Protein 4Z7A (pdb70)

Radius of gyration: 29.5 Å; Cα contacts (8 Å, |Δi|>4): 898; chains: 1; bounding box: 93×60×69 Å

Structure (mmCIF, N/CA/C/O backbone):
data_4Z7A
#
_entry.id   4Z7A
#
_cell.length_a   101.026
_cell.length_b   101.026
_cell.length_c   192.748
_cell.angle_alpha   90.00
_cell.angle_beta   90.00
_cell.angle_gamma   120.00
#
_symmetry.space_group_name_H-M   'P 62 2 2'
#
loop_
_entity.id
_entity.type
_entity.pdbx_description
1 polymer 'Mycobacterium tuberculosis (3,3)L,D-Transpeptidase type 5'
2 non-polymer 'PHOSPHATE ION'
3 non-polymer DI(HYDROXYETHYL)ETHER
4 non-polymer 'TRIETHYLENE GLYCOL'
5 non-polymer 'ACETYL GROUP'
6 water water
#
loop_
_atom_site.group_PDB
_atom_site.id
_atom_site.type_symbol
_atom_site.label_atom_id
_atom_site.label_alt_id
_atom_site.label_comp_id
_atom_site.label_asym_id
_atom_site.label_entity_id
_atom_site.label_seq_id
_atom_site.pdbx_PDB_ins_code
_atom_site.Cartn_x
_atom_site.Cartn_y
_atom_site.Cartn_z
_atom_site.occupancy
_atom_site.B_iso_or_equiv
_atom_site.auth_seq_id
_atom_site.auth_comp_id
_atom_site.auth_asym_id
_atom_site.auth_atom_id
_atom_site.pdbx_PDB_model_num
ATOM 1 N N . LEU A 1 56 ? -74.203 4.945 -40.499 1.00 149.62 56 LEU A N 1
ATOM 2 C CA . LEU A 1 56 ? -73.988 3.576 -40.043 1.00 150.23 56 LEU A CA 1
ATOM 3 C C . LEU A 1 56 ? -72.672 3.441 -39.278 1.00 165.24 56 LEU A C 1
ATOM 4 O O . LEU A 1 56 ? -71.694 4.120 -39.587 1.00 174.80 56 LEU A O 1
ATOM 19 N N . ALA A 1 57 ? -72.664 2.558 -38.281 1.00 173.08 57 ALA A N 1
ATOM 20 C CA . ALA A 1 57 ? -71.462 2.237 -37.505 1.00 176.61 57 ALA A CA 1
ATOM 21 C C . ALA A 1 57 ? -70.861 3.463 -36.803 1.00 175.22 57 ALA A C 1
ATOM 22 O O . ALA A 1 57 ? -71.399 3.924 -35.793 1.00 180.81 57 ALA A O 1
ATOM 29 N N . GLU A 1 58 ? -69.749 3.976 -37.331 1.00 147.66 58 GLU A N 1
ATOM 30 C CA . GLU A 1 58 ? -69.035 5.105 -36.728 1.00 148.88 58 GLU A CA 1
ATOM 31 C C . GLU A 1 58 ? -68.696 4.843 -35.259 1.00 162.96 58 GLU A C 1
ATOM 32 O O . GLU A 1 58 ? -69.343 5.363 -34.349 1.00 176.69 58 GLU A O 1
ATOM 44 N N . LYS A 1 59 ? -67.668 4.028 -35.051 1.00 166.61 59 LYS A N 1
ATOM 45 C CA . LYS A 1 59 ? -67.192 3.684 -33.718 1.00 163.27 59 LYS A CA 1
ATOM 46 C C . LYS A 1 59 ? -65.716 3.318 -33.814 1.00 162.23 59 LYS A C 1
ATOM 47 O O . LYS A 1 59 ? -65.304 2.655 -34.765 1.00 156.66 59 LYS A O 1
ATOM 66 N N . ARG A 1 60 ? -64.918 3.753 -32.844 1.00 161.67 60 ARG A N 1
ATOM 67 C CA . ARG A 1 60 ? -63.491 3.447 -32.851 1.00 158.47 60 ARG A CA 1
ATOM 68 C C . ARG A 1 60 ? -63.272 1.937 -32.832 1.00 153.50 60 ARG A C 1
ATOM 69 O O . ARG A 1 60 ? -63.956 1.224 -32.097 1.00 167.31 60 ARG A O 1
ATOM 90 N N . PRO A 1 61 ? -62.319 1.442 -33.642 1.00 129.81 61 PRO A N 1
ATOM 91 C CA . PRO A 1 61 ? -62.045 -0.001 -33.644 1.00 119.39 61 PRO A CA 1
ATOM 92 C C . PRO A 1 61 ? -61.481 -0.477 -32.306 1.00 118.83 61 PRO A C 1
ATOM 93 O O . PRO A 1 61 ? -61.029 0.357 -31.518 1.00 115.56 61 PRO A O 1
ATOM 104 N N . PRO A 1 62 ? -61.506 -1.797 -32.049 1.00 128.06 62 PRO A N 1
ATOM 105 C CA . PRO A 1 62 ? -61.010 -2.296 -30.760 1.00 128.17 62 PRO A CA 1
ATOM 106 C C . PRO A 1 62 ? -59.522 -2.020 -30.588 1.00 123.88 62 PRO A C 1
ATOM 107 O O . PRO A 1 62 ? -58.839 -1.748 -31.575 1.00 128.02 62 PRO A O 1
ATOM 118 N N . PRO A 1 63 ? -59.021 -2.086 -29.348 1.00 110.32 63 PRO A N 1
ATOM 119 C CA . PRO A 1 63 ? -57.589 -1.860 -29.130 1.00 105.00 63 PRO A CA 1
ATOM 120 C C . PRO A 1 63 ? -56.737 -2.872 -29.890 1.00 92.74 63 PRO A C 1
ATOM 121 O O . PRO A 1 63 ? -57.167 -4.013 -30.069 1.00 89.87 63 PRO A O 1
ATOM 132 N N . ALA A 1 64 ? -55.557 -2.455 -30.338 1.00 94.10 64 ALA A N 1
ATOM 133 C CA . ALA A 1 64 ? -54.618 -3.360 -30.994 1.00 90.88 64 ALA A CA 1
ATOM 134 C C . ALA A 1 64 ? -53.751 -4.045 -29.946 1.00 91.84 64 ALA A C 1
ATOM 135 O O . ALA A 1 64 ? -53.450 -3.450 -28.910 1.00 97.76 64 ALA A O 1
ATOM 142 N N . PRO A 1 65 ? -53.342 -5.297 -30.205 1.00 81.22 65 PRO A N 1
ATOM 143 C CA . PRO A 1 65 ? -52.569 -6.018 -29.188 1.00 81.84 65 PRO A CA 1
ATOM 144 C C . PRO A 1 65 ? -51.225 -5.357 -28.900 1.00 84.83 65 PRO A C 1
ATOM 145 O O . PRO A 1 65 ? -50.556 -4.883 -29.813 1.00 82.14 65 PRO A O 1
ATOM 156 N N . ARG A 1 66 ? -50.864 -5.307 -27.623 1.00 81.77 66 ARG A N 1
ATOM 157 C CA . ARG A 1 66 ? -49.610 -4.712 -27.183 1.00 84.40 66 ARG A CA 1
ATOM 158 C C . ARG A 1 66 ? -48.742 -5.789 -26.565 1.00 78.40 66 ARG A C 1
ATOM 159 O O . ARG A 1 66 ? -49.182 -6.506 -25.666 1.00 81.44 66 ARG A O 1
ATOM 180 N N . LEU A 1 67 ? -47.507 -5.890 -27.042 1.00 75.42 67 LEU A N 1
ATOM 181 C CA . LEU A 1 67 ? -46.586 -6.904 -26.560 1.00 76.24 67 LEU A CA 1
ATOM 182 C C . LEU A 1 67 ? -45.610 -6.302 -25.562 1.00 69.31 67 LEU A C 1
ATOM 183 O O . LEU A 1 67 ? -45.035 -5.237 -25.791 1.00 66.31 67 LEU A O 1
ATOM 199 N N . THR A 1 68 ? -45.434 -6.996 -24.446 1.00 67.09 68 THR A N 1
ATOM 200 C CA . THR A 1 68 ? -44.462 -6.589 -23.451 1.00 71.44 68 THR A CA 1
ATOM 201 C C . THR A 1 68 ? -43.405 -7.670 -23.270 1.00 65.86 68 THR A C 1
ATOM 202 O O . THR A 1 68 ? -43.685 -8.784 -22.814 1.00 56.93 68 THR A O 1
ATOM 213 N N . PHE A 1 69 ? -42.181 -7.322 -23.648 1.00 63.54 69 PHE A N 1
ATOM 214 C CA . PHE A 1 69 ? -41.050 -8.223 -23.521 1.00 63.94 69 PHE A CA 1
ATOM 215 C C . PHE A 1 69 ? -40.263 -7.896 -22.268 1.00 65.47 69 PHE A C 1
ATOM 216 O O . PHE A 1 69 ? -39.794 -6.774 -22.105 1.00 65.75 69 PHE A O 1
ATOM 233 N N . ARG A 1 70 ? -40.138 -8.886 -21.392 1.00 64.64 70 ARG A N 1
ATOM 234 C CA . ARG A 1 70 ? -39.284 -8.798 -20.215 1.00 72.80 70 ARG A CA 1
ATOM 235 C C . ARG A 1 70 ? -38.322 -9.980 -20.223 1.00 69.26 70 ARG A C 1
ATOM 236 O O . ARG A 1 70 ? -38.719 -11.095 -19.878 1.00 66.21 70 ARG A O 1
ATOM 257 N N . PRO A 1 71 ? -37.052 -9.753 -20.606 1.00 68.96 71 PRO A N 1
ATOM 258 C CA . PRO A 1 71 ? -36.378 -8.492 -20.947 1.00 70.15 71 PRO A CA 1
ATOM 259 C C . PRO A 1 71 ? -36.812 -7.868 -22.268 1.00 74.95 71 PRO A C 1
ATOM 260 O O . PRO A 1 71 ? -37.367 -8.541 -23.127 1.00 63.10 71 PRO A O 1
ATOM 271 N N . ALA A 1 72 ? -36.518 -6.581 -22.418 1.00 80.46 72 ALA A N 1
ATOM 272 C CA . ALA A 1 72 ? -36.919 -5.813 -23.585 1.00 79.91 72 ALA A CA 1
ATOM 273 C C . ALA A 1 72 ? -36.119 -6.229 -24.803 1.00 72.81 72 ALA A C 1
ATOM 274 O O . ALA A 1 72 ? -35.057 -6.837 -24.682 1.00 71.32 72 ALA A O 1
ATOM 281 N N . ASP A 1 73 ? -36.623 -5.885 -25.983 1.00 75.81 73 ASP A N 1
ATOM 282 C CA . ASP A 1 73 ? -35.929 -6.242 -27.202 1.00 69.89 73 ASP A CA 1
ATOM 283 C C . ASP A 1 73 ? -34.533 -5.639 -27.219 1.00 68.07 73 ASP A C 1
ATOM 284 O O . ASP A 1 73 ? -34.323 -4.505 -26.788 1.00 75.26 73 ASP A O 1
ATOM 293 N N . SER A 1 74 ? -33.585 -6.433 -27.701 1.00 63.41 74 SER A N 1
ATOM 294 C CA . SER A 1 74 ? -32.195 -6.019 -27.869 1.00 74.93 74 SER A CA 1
ATOM 295 C C . SER A 1 74 ? -31.523 -5.677 -26.544 1.00 77.24 74 SER A C 1
ATOM 296 O O . SER A 1 74 ? -30.468 -5.043 -26.524 1.00 74.26 74 SER A O 1
ATOM 304 N N . ALA A 1 75 ? -32.122 -6.114 -25.442 1.00 77.22 75 ALA A N 1
ATOM 305 C CA . ALA A 1 75 ? -31.480 -5.981 -24.144 1.00 75.02 75 ALA A CA 1
ATOM 306 C C . ALA A 1 75 ? -30.218 -6.834 -24.126 1.00 72.30 75 ALA A C 1
ATOM 307 O O . ALA A 1 75 ? -30.173 -7.901 -24.740 1.00 68.16 75 ALA A O 1
ATOM 314 N N . ALA A 1 76 ? -29.192 -6.357 -23.434 1.00 76.59 76 ALA A N 1
ATOM 315 C CA . ALA A 1 76 ? -27.961 -7.119 -23.275 1.00 77.58 76 ALA A CA 1
ATOM 316 C C . ALA A 1 76 ? -27.645 -7.299 -21.794 1.00 79.29 76 ALA A C 1
ATOM 317 O O . ALA A 1 76 ? -28.305 -6.713 -20.934 1.00 73.64 76 ALA A O 1
ATOM 324 N N . ASP A 1 77 ? -26.640 -8.122 -21.511 1.00 80.80 77 ASP A N 1
ATOM 325 C CA . ASP A 1 77 ? -26.218 -8.397 -20.140 1.00 83.36 77 ASP A CA 1
ATOM 326 C C . ASP A 1 77 ? -27.365 -8.946 -19.298 1.00 85.07 77 ASP A C 1
ATOM 327 O O . ASP A 1 77 ? -27.472 -8.656 -18.106 1.00 86.37 77 ASP A O 1
ATOM 336 N N . VAL A 1 78 ? -28.221 -9.744 -19.928 1.00 77.82 78 VAL A N 1
ATOM 337 C CA . VAL A 1 78 ? -29.320 -10.385 -19.219 1.00 77.46 78 VAL A CA 1
ATOM 338 C C . VAL A 1 78 ? -28.783 -11.548 -18.381 1.00 77.64 78 VAL A C 1
ATOM 339 O O . VAL A 1 78 ? -28.002 -12.369 -18.866 1.00 69.16 78 VAL A O 1
ATOM 352 N N . VAL A 1 79 ? -29.193 -11.601 -17.118 1.00 73.45 79 VAL A N 1
ATOM 353 C CA . VAL A 1 79 ? -28.803 -12.700 -16.239 1.00 74.21 79 VAL A CA 1
ATOM 354 C C . VAL A 1 79 ? -29.586 -13.947 -16.639 1.00 71.10 79 VAL A C 1
ATOM 355 O O . VAL A 1 79 ? -30.814 -13.904 -16.712 1.00 68.17 79 VAL A O 1
ATOM 368 N N . PRO A 1 80 ? -28.884 -15.062 -16.905 1.00 70.07 80 PRO A N 1
ATOM 369 C CA . PRO A 1 80 ? -29.546 -16.247 -17.473 1.00 67.53 80 PRO A CA 1
ATOM 370 C C . PRO A 1 80 ? -30.606 -16.867 -16.569 1.00 72.33 80 PRO A C 1
ATOM 371 O O . PRO A 1 80 ? -31.353 -17.734 -17.028 1.00 73.92 80 PRO A O 1
ATOM 382 N N . ILE A 1 81 ? -30.665 -16.420 -15.316 1.00 66.88 81 ILE A N 1
ATOM 383 C CA . ILE A 1 81 ? -31.587 -16.961 -14.326 1.00 74.62 81 ILE A CA 1
ATOM 384 C C . ILE A 1 81 ? -32.720 -15.975 -14.046 1.00 73.36 81 ILE A C 1
ATOM 385 O O . ILE A 1 81 ? -33.685 -16.299 -13.342 1.00 71.38 81 ILE A O 1
ATOM 401 N N . ALA A 1 82 ? -32.591 -14.770 -14.593 1.00 74.15 82 ALA A N 1
ATOM 402 C CA . ALA A 1 82 ? -33.641 -13.761 -14.495 1.00 76.88 82 ALA A CA 1
ATOM 403 C C . ALA A 1 82 ? -34.952 -14.287 -15.075 1.00 74.01 82 ALA A C 1
ATOM 404 O O . ALA A 1 82 ? -34.956 -15.282 -15.795 1.00 69.00 82 ALA A O 1
ATOM 411 N N . PRO A 1 83 ? -36.075 -13.640 -14.730 1.00 78.45 83 PRO A N 1
ATOM 412 C CA . PRO A 1 83 ? -37.360 -14.000 -15.335 1.00 78.61 83 PRO A CA 1
ATOM 413 C C . PRO A 1 83 ? -37.434 -13.565 -16.797 1.00 73.37 83 PRO A C 1
ATOM 414 O O . PRO A 1 83 ? -37.174 -12.404 -17.101 1.00 67.36 83 PRO A O 1
ATOM 425 N N . ILE A 1 84 ? -37.778 -14.495 -17.678 1.00 70.36 84 ILE A N 1
ATOM 426 C CA . ILE A 1 84 ? -37.838 -14.218 -19.112 1.00 65.23 84 ILE A CA 1
ATOM 427 C C . ILE A 1 84 ? -39.238 -14.523 -19.603 1.00 63.31 84 ILE A C 1
ATOM 428 O O . ILE A 1 84 ? -39.743 -15.635 -19.440 1.00 60.92 84 ILE A O 1
ATOM 444 N N . SER A 1 85 ? -39.869 -13.524 -20.205 1.00 67.61 85 SER A N 1
ATOM 445 C CA . SER A 1 85 ? -41.269 -13.639 -20.553 1.00 66.20 85 SER A CA 1
ATOM 446 C C . SER A 1 85 ? -41.689 -12.652 -21.621 1.00 62.76 85 SER A C 1
ATOM 447 O O . SER A 1 85 ? -41.053 -11.617 -21.816 1.00 59.00 85 SER A O 1
ATOM 455 N N . VAL A 1 86 ? -42.784 -12.975 -22.292 1.00 65.21 86 VAL A N 1
ATOM 456 C CA . VAL A 1 86 ? -43.459 -12.014 -23.144 1.00 64.95 86 VAL A CA 1
ATOM 457 C C . VAL A 1 86 ? -44.929 -12.019 -22.770 1.00 64.57 86 VAL A C 1
ATOM 458 O O . VAL A 1 86 ? -45.518 -13.075 -22.540 1.00 60.89 86 VAL A O 1
ATOM 471 N N . GLU A 1 87 ? -45.508 -10.829 -22.696 1.00 60.95 87 GLU A N 1
ATOM 472 C CA . GLU A 1 87 ? -46.910 -10.677 -22.346 1.00 76.54 87 GLU A CA 1
ATOM 473 C C . GLU A 1 87 ? -47.650 -9.908 -23.439 1.00 70.39 87 GLU A C 1
ATOM 474 O O . GLU A 1 87 ? -47.118 -8.951 -23.995 1.00 73.54 87 GLU A O 1
ATOM 486 N N . VAL A 1 88 ? -48.871 -10.340 -23.745 1.00 65.15 88 VAL A N 1
ATOM 487 C CA . VAL A 1 88 ? -49.736 -9.610 -24.665 1.00 69.48 88 VAL A CA 1
ATOM 488 C C . VAL A 1 88 ? -50.981 -9.090 -23.955 1.00 71.49 88 VAL A C 1
ATOM 489 O O . VAL A 1 88 ? -51.601 -9.791 -23.157 1.00 73.74 88 VAL A O 1
ATOM 502 N N . GLY A 1 89 ? -51.325 -7.843 -24.247 1.00 72.18 89 GLY A N 1
ATOM 503 C CA . GLY A 1 89 ? -52.573 -7.262 -23.803 1.00 77.22 89 GLY A CA 1
ATOM 504 C C . GLY A 1 89 ? -53.484 -7.074 -24.997 1.00 80.88 89 GLY A C 1
ATOM 505 O O . GLY A 1 89 ? -53.004 -6.863 -26.112 1.00 76.31 89 GLY A O 1
ATOM 509 N N . ASP A 1 90 ? -54.791 -7.156 -24.765 1.00 83.88 90 ASP A N 1
ATOM 510 C CA . ASP A 1 90 ? -55.775 -7.024 -25.835 1.00 85.20 90 ASP A CA 1
ATOM 511 C C . ASP A 1 90 ? -55.491 -8.051 -26.932 1.00 81.86 90 ASP A C 1
ATOM 512 O O . ASP A 1 90 ? -55.487 -7.741 -28.123 1.00 80.23 90 ASP A O 1
ATOM 521 N N . GLY A 1 91 ? -55.244 -9.282 -26.506 1.00 78.57 91 GLY A N 1
ATOM 522 C CA . GLY A 1 91 ? -55.067 -10.386 -27.418 1.00 67.15 91 GLY A CA 1
ATOM 523 C C . GLY A 1 91 ? -54.505 -11.591 -26.704 1.00 69.03 91 GLY A C 1
ATOM 524 O O . GLY A 1 91 ? -54.163 -11.514 -25.528 1.00 72.67 91 GLY A O 1
ATOM 528 N N . TRP A 1 92 ? -54.404 -12.705 -27.422 1.00 67.45 92 TRP A N 1
ATOM 529 C CA . TRP A 1 92 ? -53.888 -13.944 -26.848 1.00 74.44 92 TRP A CA 1
ATOM 530 C C . TRP A 1 92 ? -52.862 -14.583 -27.786 1.00 79.82 92 TRP A C 1
ATOM 531 O O . TRP A 1 92 ? -52.907 -14.373 -28.995 1.00 83.56 92 TRP A O 1
ATOM 552 N N . PHE A 1 93 ? -51.934 -15.352 -27.222 1.00 79.94 93 PHE A N 1
ATOM 553 C CA . PHE A 1 93 ? -50.862 -15.956 -28.005 1.00 67.44 93 PHE A CA 1
ATOM 554 C C . PHE A 1 93 ? -51.331 -17.189 -28.758 1.00 67.88 93 PHE A C 1
ATOM 555 O O . PHE A 1 93 ? -51.878 -18.124 -28.173 1.00 61.75 93 PHE A O 1
ATOM 572 N N . GLN A 1 94 ? -51.103 -17.179 -30.066 1.00 70.12 94 GLN A N 1
ATOM 573 C CA . GLN A 1 94 ? -51.386 -18.324 -30.913 1.00 68.97 94 GLN A CA 1
ATOM 574 C C . GLN A 1 94 ? -50.242 -19.311 -30.823 1.00 64.26 94 GLN A C 1
ATOM 575 O O . GLN A 1 94 ? -50.450 -20.519 -30.748 1.00 65.68 94 GLN A O 1
ATOM 589 N N . ARG A 1 95 ? -49.027 -18.776 -30.855 1.00 68.21 95 ARG A N 1
ATOM 590 C CA . ARG A 1 95 ? -47.819 -19.577 -30.745 1.00 70.14 95 ARG A CA 1
ATOM 591 C C . ARG A 1 95 ? -46.684 -18.691 -30.244 1.00 59.57 95 ARG A C 1
ATOM 592 O O . ARG A 1 95 ? -46.601 -17.513 -30.594 1.00 56.51 95 ARG A O 1
ATOM 613 N N . VAL A 1 96 ? -45.823 -19.259 -29.410 1.00 53.25 96 VAL A N 1
ATOM 614 C CA . VAL A 1 96 ? -44.658 -18.550 -28.901 1.00 50.65 96 VAL A CA 1
ATOM 615 C C . VAL A 1 96 ? -43.519 -19.526 -28.704 1.00 52.44 96 VAL A C 1
ATOM 616 O O . VAL A 1 96 ? -43.722 -20.653 -28.241 1.00 62.04 96 VAL A O 1
ATOM 629 N N . ALA A 1 97 ? -42.312 -19.086 -29.022 1.00 51.32 97 ALA A N 1
ATOM 630 C CA . ALA A 1 97 ? -41.144 -19.919 -28.803 1.00 57.69 97 ALA A CA 1
ATOM 631 C C . ALA A 1 97 ? -39.889 -19.078 -28.744 1.00 57.01 97 ALA A C 1
ATOM 632 O O . ALA A 1 97 ? -39.757 -18.079 -29.455 1.00 54.49 97 ALA A O 1
ATOM 639 N N . LEU A 1 98 ? -38.973 -19.504 -27.885 1.00 50.17 98 LEU A N 1
ATOM 640 C CA . LEU A 1 98 ? -37.675 -18.870 -27.743 1.00 53.48 98 LEU A CA 1
ATOM 641 C C . LEU A 1 98 ? -36.593 -19.849 -28.180 1.00 53.85 98 LEU A C 1
ATOM 642 O O . LEU A 1 98 ? -36.594 -21.004 -27.752 1.00 50.40 98 LEU A O 1
ATOM 658 N N . THR A 1 99 ? -35.679 -19.392 -29.036 1.00 54.82 99 THR A N 1
ATOM 659 C CA . THR A 1 99 ? -34.545 -20.213 -29.470 1.00 52.20 99 THR A CA 1
ATOM 660 C C . THR A 1 99 ? -33.220 -19.504 -29.248 1.00 48.89 99 THR A C 1
ATOM 661 O O . THR A 1 99 ? -33.155 -18.284 -29.365 1.00 47.68 99 THR A O 1
ATOM 672 N N . ASN A 1 100 ? -32.160 -20.257 -28.957 1.00 53.42 100 ASN A N 1
ATOM 673 C CA . ASN A 1 100 ? -30.822 -19.669 -28.952 1.00 58.97 100 ASN A CA 1
ATOM 674 C C . ASN A 1 100 ? -30.363 -19.519 -30.393 1.00 53.94 100 ASN A C 1
ATOM 675 O O . ASN A 1 100 ? -31.090 -19.894 -31.315 1.00 51.32 100 ASN A O 1
ATOM 686 N N . SER A 1 101 ? -29.168 -18.982 -30.596 1.00 52.04 101 SER A N 1
ATOM 687 C CA . SER A 1 101 ? -28.714 -18.689 -31.956 1.00 58.88 101 SER A CA 1
ATOM 688 C C . SER A 1 101 ? -28.497 -19.969 -32.758 1.00 55.70 101 SER A C 1
ATOM 689 O O . SER A 1 101 ? -28.536 -19.950 -33.979 1.00 56.68 101 SER A O 1
ATOM 697 N N . ALA A 1 102 ? -28.284 -21.081 -32.063 1.00 57.82 102 ALA A N 1
ATOM 698 C CA . ALA A 1 102 ? -28.046 -22.368 -32.718 1.00 56.96 102 ALA A CA 1
ATOM 699 C C . ALA A 1 102 ? -29.354 -23.090 -33.071 1.00 55.88 102 ALA A C 1
ATOM 700 O O . ALA A 1 102 ? -29.345 -24.145 -33.712 1.00 51.59 102 ALA A O 1
ATOM 707 N N . GLY A 1 103 ? -30.482 -22.523 -32.655 1.00 57.28 103 GLY A N 1
ATOM 708 C CA . GLY A 1 103 ? -31.775 -23.059 -33.040 1.00 52.34 103 GLY A CA 1
ATOM 709 C C . GLY A 1 103 ? -32.408 -24.003 -32.037 1.00 58.74 103 GLY A C 1
ATOM 710 O O . GLY A 1 103 ? -33.443 -24.599 -32.326 1.00 51.66 103 GLY A O 1
ATOM 714 N N . LYS A 1 104 ? -31.800 -24.143 -30.859 1.00 60.08 104 LYS A N 1
ATOM 715 C CA . LYS A 1 104 ? -32.358 -24.990 -29.809 1.00 58.87 104 LYS A CA 1
ATOM 716 C C . LYS A 1 104 ? -33.509 -24.276 -29.116 1.00 54.62 104 LYS A C 1
ATOM 717 O O . LYS A 1 104 ? -33.346 -23.160 -28.617 1.00 53.76 104 LYS A O 1
ATOM 736 N N . VAL A 1 105 ? -34.665 -24.927 -29.074 1.00 50.89 105 VAL A N 1
ATOM 737 C CA . VAL A 1 105 ? -35.844 -24.355 -28.441 1.00 52.41 105 VAL A CA 1
ATOM 738 C C . VAL A 1 105 ? -35.715 -24.425 -26.919 1.00 55.72 105 VAL A C 1
ATOM 739 O O . VAL A 1 105 ? -35.253 -25.426 -26.373 1.00 58.08 105 VAL A O 1
ATOM 752 N N . VAL A 1 106 ? -36.114 -23.346 -26.252 1.00 50.06 106 VAL A N 1
ATOM 753 C CA . VAL A 1 106 ? -36.066 -23.263 -24.789 1.00 55.31 106 VAL A CA 1
ATOM 754 C C . VAL A 1 106 ? -37.436 -23.597 -24.231 1.00 58.10 106 VAL A C 1
ATOM 755 O O . VAL A 1 106 ? -38.457 -23.135 -24.742 1.00 53.88 106 VAL A O 1
ATOM 768 N N . ALA A 1 107 ? -37.460 -24.406 -23.180 1.00 54.27 107 ALA A N 1
ATOM 769 C CA . ALA A 1 107 ? -38.706 -24.778 -22.539 1.00 52.53 107 ALA A CA 1
ATOM 770 C C . ALA A 1 107 ? -39.414 -23.551 -21.982 1.00 54.56 107 ALA A C 1
ATOM 771 O O . ALA A 1 107 ? -38.786 -22.655 -21.410 1.00 55.82 107 ALA A O 1
ATOM 778 N N . GLY A 1 108 ? -40.727 -23.509 -22.153 1.00 58.95 108 GLY A N 1
ATOM 779 C CA . GLY A 1 108 ? -41.516 -22.423 -21.613 1.00 64.48 108 GLY A CA 1
ATOM 780 C C . GLY A 1 108 ? -42.937 -22.890 -21.419 1.00 61.27 108 GLY A C 1
ATOM 781 O O . GLY A 1 108 ? -43.264 -24.029 -21.746 1.00 58.38 108 GLY A O 1
ATOM 785 N N . ALA A 1 109 ? -43.786 -22.017 -20.893 1.00 56.64 109 ALA A N 1
ATOM 786 C CA . ALA A 1 109 ? -45.178 -22.382 -20.691 1.00 69.45 109 ALA A CA 1
ATOM 787 C C . ALA A 1 109 ? -46.076 -21.160 -20.652 1.00 67.19 109 ALA A C 1
ATOM 788 O O . ALA A 1 109 ? -45.669 -20.090 -20.201 1.00 63.78 109 ALA A O 1
ATOM 795 N N . TYR A 1 110 ? -47.298 -21.330 -21.142 1.00 73.09 110 TYR A N 1
ATOM 796 C CA . TYR A 1 110 ? -48.305 -20.286 -21.071 1.00 82.69 110 TYR A CA 1
ATOM 797 C C . TYR A 1 110 ? -49.020 -20.326 -19.733 1.00 90.12 110 TYR A C 1
ATOM 798 O O . TYR A 1 110 ? -49.109 -21.379 -19.094 1.00 88.82 110 TYR A O 1
ATOM 816 N N . SER A 1 111 ? -49.536 -19.180 -19.308 1.00 82.31 111 SER A N 1
ATOM 817 C CA . SER A 1 111 ? -50.484 -19.165 -18.207 1.00 92.60 111 SER A CA 1
ATOM 818 C C . SER A 1 111 ? -51.846 -19.498 -18.798 1.00 104.69 111 SER A C 1
ATOM 819 O O . SER A 1 111 ? -52.007 -19.490 -20.021 1.00 84.50 111 SER A O 1
ATOM 827 N N . ARG A 1 112 ? -52.807 -19.802 -17.930 1.00 149.36 112 ARG A N 1
ATOM 828 C CA . ARG A 1 112 ? -54.152 -20.201 -18.344 1.00 152.89 112 ARG A CA 1
ATOM 829 C C . ARG A 1 112 ? -54.689 -19.316 -19.471 1.00 146.27 112 ARG A C 1
ATOM 830 O O . ARG A 1 112 ? -55.225 -19.804 -20.466 1.00 144.66 112 ARG A O 1
ATOM 851 N N . ASP A 1 113 ? -54.502 -18.013 -19.317 1.00 119.91 113 ASP A N 1
ATOM 852 C CA . ASP A 1 113 ? -55.069 -17.031 -20.236 1.00 94.28 113 ASP A CA 1
ATOM 853 C C . ASP A 1 113 ? -54.363 -16.993 -21.596 1.00 91.96 113 ASP A C 1
ATOM 854 O O . ASP A 1 113 ? -54.857 -16.364 -22.536 1.00 82.95 113 ASP A O 1
ATOM 863 N N . ARG A 1 114 ? -53.220 -17.665 -21.701 1.00 92.79 114 ARG A N 1
ATOM 864 C CA . ARG A 1 114 ? -52.387 -17.595 -22.902 1.00 82.59 114 ARG A CA 1
ATOM 865 C C . ARG A 1 114 ? -52.045 -16.147 -23.266 1.00 77.64 114 ARG A C 1
ATOM 866 O O . ARG A 1 114 ? -51.790 -15.833 -24.432 1.00 78.12 114 ARG A O 1
ATOM 887 N N . THR A 1 115 ? -52.036 -15.273 -22.262 1.00 75.44 115 THR A N 1
ATOM 888 C CA . THR A 1 115 ? -51.608 -13.884 -22.435 1.00 79.28 115 THR A CA 1
ATOM 889 C C . THR A 1 115 ? -50.202 -13.683 -21.881 1.00 78.14 115 THR A C 1
ATOM 890 O O . THR A 1 115 ? -49.657 -12.579 -21.923 1.00 70.03 115 THR A O 1
ATOM 901 N N . ILE A 1 116 ? -49.626 -14.758 -21.350 1.00 82.35 116 ILE A N 1
ATOM 902 C CA . ILE A 1 116 ? -48.265 -14.730 -20.832 1.00 75.56 116 ILE A CA 1
ATOM 903 C C . ILE A 1 116 ? -47.550 -16.020 -21.203 1.00 70.51 116 ILE A C 1
ATOM 904 O O . ILE A 1 116 ? -48.117 -17.103 -21.110 1.00 66.64 116 ILE A O 1
ATOM 920 N N . TYR A 1 117 ? -46.306 -15.881 -21.643 1.00 76.43 117 TYR A N 1
ATOM 921 C CA . TYR A 1 117 ? -45.444 -17.016 -21.915 1.00 74.46 117 TYR A CA 1
ATOM 922 C C . TYR A 1 117 ? -44.164 -16.795 -21.142 1.00 74.90 117 TYR A C 1
ATOM 923 O O . TYR A 1 117 ? -43.521 -15.755 -21.279 1.00 66.77 117 TYR A O 1
ATOM 941 N N . THR A 1 118 ? -43.807 -17.769 -20.315 1.00 72.94 118 THR A N 1
ATOM 942 C CA . THR A 1 118 ? -42.677 -17.630 -19.413 1.00 62.56 118 THR A CA 1
ATOM 943 C C . THR A 1 118 ? -41.721 -18.784 -19.593 1.00 55.38 118 THR A C 1
ATOM 944 O O . THR A 1 118 ? -42.140 -19.932 -19.720 1.00 60.30 118 THR A O 1
ATOM 955 N N . ILE A 1 119 ? -40.433 -18.471 -19.616 1.00 53.23 119 ILE A N 1
ATOM 956 C CA . ILE A 1 119 ? -39.414 -19.488 -19.807 1.00 59.42 119 ILE A CA 1
ATOM 957 C C . ILE A 1 119 ? -39.265 -20.248 -18.492 1.00 66.15 119 ILE A C 1
ATOM 958 O O . ILE A 1 119 ? -39.348 -19.644 -17.420 1.00 65.24 119 ILE A O 1
ATOM 974 N N . THR A 1 120 ? -39.048 -21.558 -18.587 1.00 61.05 120 THR A N 1
ATOM 975 C CA . THR A 1 120 ? -39.080 -22.442 -17.424 1.00 68.09 120 THR A CA 1
ATOM 976 C C . THR A 1 120 ? -37.752 -23.151 -17.164 1.00 70.39 120 THR A C 1
ATOM 977 O O . THR A 1 120 ? -37.678 -24.018 -16.304 1.00 71.43 120 THR A O 1
ATOM 988 N N . GLU A 1 121 ? -36.713 -22.798 -17.916 1.00 64.39 121 GLU A N 1
ATOM 989 C CA . GLU A 1 121 ? -35.385 -23.360 -17.684 1.00 61.31 121 GLU A CA 1
ATOM 990 C C . GLU A 1 121 ? -34.318 -22.270 -17.763 1.00 61.18 121 GLU A C 1
ATOM 991 O O . GLU A 1 121 ? -34.530 -21.229 -18.385 1.00 63.05 121 GLU A O 1
ATOM 1003 N N . PRO A 1 122 ? -33.160 -22.503 -17.131 1.00 69.01 122 PRO A N 1
ATOM 1004 C CA . PRO A 1 122 ? -32.086 -21.507 -17.190 1.00 70.15 122 PRO A CA 1
ATOM 1005 C C . PRO A 1 122 ? -31.487 -21.366 -18.589 1.00 63.25 122 PRO A C 1
ATOM 1006 O O . PRO A 1 122 ? -31.417 -22.335 -19.343 1.00 53.15 122 PRO A O 1
ATOM 1017 N N . LEU A 1 123 ? -31.066 -20.152 -18.923 1.00 59.69 123 LEU A N 1
ATOM 1018 C CA . LEU A 1 123 ? -30.393 -19.893 -20.188 1.00 57.83 123 LEU A CA 1
ATOM 1019 C C . LEU A 1 123 ? -28.903 -20.134 -20.031 1.00 60.39 123 LEU A C 1
ATOM 1020 O O . LEU A 1 123 ? -28.437 -20.481 -18.941 1.00 56.94 123 LEU A O 1
ATOM 1036 N N . GLY A 1 124 ? -28.166 -19.954 -21.122 1.00 60.01 124 GLY A N 1
ATOM 1037 C CA . GLY A 1 124 ? -26.716 -20.014 -21.088 1.00 63.17 124 GLY A CA 1
ATOM 1038 C C . GLY A 1 124 ? -26.130 -18.615 -21.039 1.00 64.36 124 GLY A C 1
ATOM 1039 O O . GLY A 1 124 ? -26.819 -17.642 -21.349 1.00 67.25 124 GLY A O 1
ATOM 1043 N N . TYR A 1 125 ? -24.864 -18.509 -20.646 1.00 57.02 125 TYR A N 1
ATOM 1044 C CA . TYR A 1 125 ? -24.159 -17.233 -20.707 1.00 62.92 125 TYR A CA 1
ATOM 1045 C C . TYR A 1 125 ? -23.849 -16.855 -22.163 1.00 62.57 125 TYR A C 1
ATOM 1046 O O . TYR A 1 125 ? -23.855 -17.712 -23.046 1.00 58.38 125 TYR A O 1
ATOM 1064 N N . ASP A 1 126 ? -23.597 -15.568 -22.392 1.00 65.20 126 ASP A N 1
ATOM 1065 C CA . ASP A 1 126 ? -23.101 -15.059 -23.677 0.90 68.19 126 ASP A CA 1
ATOM 1066 C C . ASP A 1 126 ? -23.846 -15.623 -24.891 1.00 68.82 126 ASP A C 1
ATOM 1067 O O . ASP A 1 126 ? -23.229 -16.085 -25.853 1.00 62.36 126 ASP A O 1
ATOM 1076 N N . THR A 1 127 ? -25.172 -15.586 -24.840 1.00 69.24 127 THR A N 1
ATOM 1077 C CA . THR A 1 127 ? -25.986 -16.195 -25.884 1.00 66.73 127 THR A CA 1
ATOM 1078 C C . THR A 1 127 ? -27.142 -15.290 -26.276 1.00 62.68 127 THR A C 1
ATOM 1079 O O . THR A 1 127 ? -27.828 -14.729 -25.424 1.00 61.05 127 THR A O 1
ATOM 1090 N N . THR A 1 128 ? -27.340 -15.148 -27.581 1.00 61.11 128 THR A N 1
ATOM 1091 C CA . THR A 1 128 ? -28.437 -14.361 -28.102 1.00 58.66 128 THR A CA 1
ATOM 1092 C C . THR A 1 128 ? -29.644 -15.272 -28.280 1.00 51.18 128 THR A C 1
ATOM 1093 O O . THR A 1 128 ? -29.557 -16.336 -28.898 1.00 48.48 128 THR A O 1
ATOM 1104 N N . TYR A 1 129 ? -30.769 -14.851 -27.721 1.00 52.80 129 TYR A N 1
ATOM 1105 C CA . TYR A 1 129 ? -32.019 -15.594 -27.836 1.00 54.84 129 TYR A CA 1
ATOM 1106 C C . TYR A 1 129 ? -32.997 -14.782 -28.667 1.00 50.22 129 TYR A C 1
ATOM 1107 O O . TYR A 1 129 ? -32.948 -13.558 -28.631 1.00 50.37 129 TYR A O 1
ATOM 1125 N N . THR A 1 130 ? -33.876 -15.454 -29.411 1.00 49.29 130 THR A N 1
ATOM 1126 C CA . THR A 1 130 ? -34.879 -14.767 -30.213 1.00 50.08 130 THR A CA 1
ATOM 1127 C C . THR A 1 130 ? -36.262 -15.368 -30.040 1.00 48.32 130 THR A C 1
ATOM 1128 O O . THR A 1 130 ? -36.439 -16.582 -30.021 1.00 49.62 130 THR A O 1
ATOM 1139 N N . TRP A 1 131 ? -37.242 -14.480 -29.940 1.00 48.69 131 TRP A N 1
ATOM 1140 C CA . TRP A 1 131 ? -38.654 -14.834 -29.898 1.00 50.37 131 TRP A CA 1
ATOM 1141 C C . TRP A 1 131 ? -39.232 -15.034 -31.289 1.00 50.58 131 TRP A C 1
ATOM 1142 O O . TRP A 1 131 ? -38.971 -14.245 -32.196 1.00 52.78 131 TRP A O 1
ATOM 1163 N N . SER A 1 132 ? -40.050 -16.067 -31.433 1.00 51.32 132 SER A N 1
ATOM 1164 C CA . SER A 1 132 ? -40.846 -16.268 -32.641 1.00 57.29 132 SER A CA 1
ATOM 1165 C C . SER A 1 132 ? -42.269 -16.603 -32.232 1.00 59.37 132 SER A C 1
ATOM 1166 O O . SER A 1 132 ? -42.487 -17.213 -31.181 1.00 64.56 132 SER A O 1
ATOM 1174 N N . GLY A 1 133 ? -43.239 -16.184 -33.032 1.00 52.18 133 GLY A N 1
ATOM 1175 C CA . GLY A 1 133 ? -44.614 -16.570 -32.791 1.00 50.86 133 GLY A CA 1
ATOM 1176 C C . GLY A 1 133 ? -45.623 -15.551 -33.257 1.00 52.99 133 GLY A C 1
ATOM 1177 O O . GLY A 1 133 ? -45.311 -14.690 -34.082 1.00 57.11 133 GLY A O 1
ATOM 1181 N N . SER A 1 134 ? -46.845 -15.653 -32.735 1.00 50.06 134 SER A N 1
ATOM 1182 C CA . SER A 1 134 ? -47.901 -14.727 -33.115 1.00 59.76 134 SER A CA 1
ATOM 1183 C C . SER A 1 134 ? -48.992 -14.610 -32.061 1.00 61.38 134 SER A C 1
ATOM 1184 O O . SER A 1 134 ? -49.271 -15.551 -31.315 1.00 58.04 134 SER A O 1
ATOM 1192 N N . ALA A 1 135 ? -49.613 -13.438 -32.039 1.00 59.57 135 ALA A N 1
ATOM 1193 C CA . ALA A 1 135 ? -50.704 -13.132 -31.129 1.00 62.79 135 ALA A CA 1
ATOM 1194 C C . ALA A 1 135 ? -51.890 -12.615 -31.913 1.00 65.08 135 ALA A C 1
ATOM 1195 O O . ALA A 1 135 ? -51.736 -11.735 -32.767 1.00 62.74 135 ALA A O 1
ATOM 1202 N N . VAL A 1 136 ? -53.063 -13.163 -31.609 1.00 63.48 136 VAL A N 1
ATOM 1203 C CA . VAL A 1 136 ? -54.315 -12.746 -32.225 1.00 69.29 136 VAL A CA 1
ATOM 1204 C C . VAL A 1 136 ? -54.982 -11.643 -31.405 1.00 70.85 136 VAL A C 1
ATOM 1205 O O . VAL A 1 136 ? -55.101 -11.745 -30.172 1.00 63.81 136 VAL A O 1
ATOM 1218 N N . GLY A 1 137 ? -55.421 -10.598 -32.099 1.00 59.18 137 GLY A N 1
ATOM 1219 C CA . GLY A 1 137 ? -56.098 -9.476 -31.474 1.00 65.78 137 GLY A CA 1
ATOM 1220 C C . GLY A 1 137 ? -57.605 -9.617 -31.575 1.00 74.43 137 GLY A C 1
ATOM 1221 O O . GLY A 1 137 ? -58.109 -10.636 -32.054 1.00 69.64 137 GLY A O 1
ATOM 1225 N N . HIS A 1 138 ? -58.327 -8.597 -31.117 1.00 82.48 138 HIS A N 1
ATOM 1226 C CA . HIS A 1 138 ? -59.783 -8.601 -31.191 1.00 88.72 138 HIS A CA 1
ATOM 1227 C C . HIS A 1 138 ? -60.226 -8.702 -32.647 1.00 88.31 138 HIS A C 1
ATOM 1228 O O . HIS A 1 138 ? -61.280 -9.260 -32.941 1.00 83.75 138 HIS A O 1
ATOM 1242 N N . ASP A 1 139 ? -59.406 -8.160 -33.547 1.00 92.42 139 ASP A N 1
ATOM 1243 C CA . ASP A 1 139 ? -59.642 -8.234 -34.995 1.00 88.28 139 ASP A CA 1
ATOM 1244 C C . ASP A 1 139 ? -59.857 -9.646 -35.512 1.00 81.16 139 ASP A C 1
ATOM 1245 O O . ASP A 1 139 ? -60.578 -9.857 -36.492 1.00 79.13 139 ASP A O 1
ATOM 1254 N N . GLY A 1 140 ? -59.198 -10.605 -34.874 1.00 83.64 140 GLY A N 1
ATOM 1255 C CA . GLY A 1 140 ? -59.016 -11.918 -35.458 1.00 85.08 140 GLY A CA 1
ATOM 1256 C C . GLY A 1 140 ? -57.742 -11.903 -36.288 1.00 77.92 140 GLY A C 1
ATOM 1257 O O . GLY A 1 140 ? -57.344 -12.916 -36.861 1.00 72.54 140 GLY A O 1
ATOM 1261 N N . LYS A 1 141 ? -57.106 -10.734 -36.342 1.00 70.80 141 LYS A N 1
ATOM 1262 C CA . LYS A 1 141 ? -55.844 -10.547 -37.042 1.00 73.28 141 LYS A CA 1
ATOM 1263 C C . LYS A 1 141 ? -54.662 -10.915 -36.149 1.00 72.13 141 LYS A C 1
ATOM 1264 O O . LYS A 1 141 ? -54.624 -10.542 -34.974 1.00 68.04 141 LYS A O 1
ATOM 1283 N N . ALA A 1 142 ? -53.696 -11.634 -36.719 1.00 70.72 142 ALA A N 1
ATOM 1284 C CA . ALA A 1 142 ? -52.503 -12.035 -35.987 1.00 60.55 142 ALA A CA 1
ATOM 1285 C C . ALA A 1 142 ? -51.344 -11.077 -36.219 1.00 53.69 142 ALA A C 1
ATOM 1286 O O . ALA A 1 142 ? -51.064 -10.663 -37.346 1.00 54.07 142 ALA A O 1
ATOM 1293 N N . VAL A 1 143 ? -50.678 -10.743 -35.122 1.00 53.68 143 VAL A N 1
ATOM 1294 C CA . VAL A 1 143 ? -49.493 -9.901 -35.105 1.00 55.28 143 VAL A CA 1
ATOM 1295 C C . VAL A 1 143 ? -48.290 -10.783 -34.790 1.00 51.89 143 VAL A C 1
ATOM 1296 O O . VAL A 1 143 ? -48.403 -11.727 -33.988 1.00 54.47 143 VAL A O 1
ATOM 1309 N N . PRO A 1 144 ? -47.127 -10.481 -35.390 1.00 48.90 144 PRO A N 1
ATOM 1310 C CA . PRO A 1 144 ? -45.970 -11.322 -35.058 1.00 52.88 144 PRO A CA 1
ATOM 1311 C C . PRO A 1 144 ? -45.430 -11.079 -33.639 1.00 58.55 144 PRO A C 1
ATOM 1312 O O . PRO A 1 144 ? -45.534 -9.971 -33.100 1.00 55.14 144 PRO A O 1
ATOM 1323 N N . VAL A 1 145 ? -44.893 -12.140 -33.042 1.00 53.50 145 VAL A N 1
ATOM 1324 C CA . VAL A 1 145 ? -44.164 -12.043 -31.793 1.00 57.45 145 VAL A CA 1
ATOM 1325 C C . VAL A 1 145 ? -42.696 -12.247 -32.126 1.00 56.77 145 VAL A C 1
ATOM 1326 O O . VAL A 1 145 ? -42.240 -13.382 -32.332 1.00 57.82 145 VAL A O 1
ATOM 1339 N N . ALA A 1 146 ? -41.958 -11.145 -32.182 1.00 50.07 146 ALA A N 1
ATOM 1340 C CA . ALA A 1 146 ? -40.555 -11.200 -32.563 1.00 56.37 146 ALA A CA 1
ATOM 1341 C C . ALA A 1 146 ? -39.737 -10.216 -31.748 1.00 60.55 146 ALA A C 1
ATOM 1342 O O . ALA A 1 146 ? -40.237 -9.181 -31.303 1.00 65.02 146 ALA A O 1
ATOM 1349 N N . GLY A 1 147 ? -38.470 -10.558 -31.558 1.00 61.15 147 GLY A N 1
ATOM 1350 C CA . GLY A 1 147 ? -37.553 -9.749 -30.784 1.00 61.57 147 GLY A CA 1
ATOM 1351 C C . GLY A 1 147 ? -36.418 -10.616 -30.289 1.00 61.05 147 GLY A C 1
ATOM 1352 O O . GLY A 1 147 ? -36.424 -11.833 -30.496 1.00 51.73 147 GLY A O 1
ATOM 1356 N N . LYS A 1 148 ? -35.451 -9.996 -29.620 1.00 61.52 148 LYS A N 1
ATOM 1357 C CA . LYS A 1 148 ? -34.267 -10.709 -29.173 1.00 61.57 148 LYS A CA 1
ATOM 1358 C C . LYS A 1 148 ? -33.730 -10.140 -27.863 1.00 64.91 148 LYS A C 1
ATOM 1359 O O . LYS A 1 148 ? -34.134 -9.073 -27.406 1.00 67.50 148 LYS A O 1
ATOM 1378 N N . PHE A 1 149 ? -32.820 -10.882 -27.253 1.00 62.10 149 PHE A N 1
ATOM 1379 C CA . PHE A 1 149 ? -32.012 -10.344 -26.182 1.00 64.62 149 PHE A CA 1
ATOM 1380 C C . PHE A 1 149 ? -30.770 -11.202 -26.090 1.00 62.51 149 PHE A C 1
ATOM 1381 O O . PHE A 1 149 ? -30.693 -12.263 -26.722 1.00 54.20 149 PHE A O 1
ATOM 1398 N N . THR A 1 150 ? -29.795 -10.736 -25.319 1.00 61.84 150 THR A N 1
ATOM 1399 C CA . THR A 1 150 ? -28.534 -11.438 -25.186 1.00 64.41 150 THR A CA 1
ATOM 1400 C C . THR A 1 150 ? -28.153 -11.488 -23.713 1.00 66.44 150 THR A C 1
ATOM 1401 O O . THR A 1 150 ? -28.220 -10.474 -23.009 1.00 60.47 150 THR A O 1
ATOM 1412 N N . THR A 1 151 ? -27.777 -12.679 -23.253 1.00 66.99 151 THR A N 1
ATOM 1413 C CA . THR A 1 151 ? -27.422 -12.876 -21.849 1.00 71.90 151 THR A CA 1
ATOM 1414 C C . THR A 1 151 ? -26.004 -12.418 -21.582 1.00 80.80 151 THR A C 1
ATOM 1415 O O . THR A 1 151 ? -25.173 -12.387 -22.491 1.00 69.54 151 THR A O 1
ATOM 1426 N N . VAL A 1 152 ? -25.731 -12.086 -20.323 1.00 84.87 152 VAL A N 1
ATOM 1427 C CA . VAL A 1 152 ? -24.428 -11.569 -19.929 1.00 79.39 152 VAL A CA 1
ATOM 1428 C C . VAL A 1 152 ? -23.302 -12.565 -20.214 1.00 71.46 152 VAL A C 1
ATOM 1429 O O . VAL A 1 152 ? -23.490 -13.781 -20.160 1.00 65.09 152 VAL A O 1
ATOM 1442 N N . ALA A 1 153 ? -22.138 -12.017 -20.545 1.00 74.10 153 ALA A N 1
ATOM 1443 C CA . ALA A 1 153 ? -20.920 -12.793 -20.730 1.00 82.26 153 ALA A CA 1
ATOM 1444 C C . ALA A 1 153 ? -19.960 -12.440 -19.604 1.00 85.77 153 ALA A C 1
ATOM 1445 O O . ALA A 1 153 ? -19.280 -11.419 -19.668 1.00 88.75 153 ALA A O 1
ATOM 1452 N N . PRO A 1 154 ? -19.920 -13.268 -18.552 1.00 74.70 154 PRO A N 1
ATOM 1453 C CA . PRO A 1 154 ? -19.087 -12.956 -17.379 1.00 74.89 154 PRO A CA 1
ATOM 1454 C C . PRO A 1 154 ? -17.615 -12.714 -17.726 1.00 80.06 154 PRO A C 1
ATOM 1455 O O . PRO A 1 154 ? -17.092 -13.336 -18.655 1.00 82.35 154 PRO A O 1
ATOM 1466 N N . VAL A 1 155 ? -16.977 -11.805 -16.990 1.00 91.67 155 VAL A N 1
ATOM 1467 C CA . VAL A 1 155 ? -15.533 -11.582 -17.087 1.00 100.08 155 VAL A CA 1
ATOM 1468 C C . VAL A 1 155 ? -14.807 -12.906 -16.921 1.00 96.27 155 VAL A C 1
ATOM 1469 O O . VAL A 1 155 ? -13.810 -13.178 -17.590 1.00 87.67 155 VAL A O 1
ATOM 1482 N N . LYS A 1 156 ? -15.313 -13.717 -16.000 1.00 110.39 156 LYS A N 1
ATOM 1483 C CA . LYS A 1 156 ? -14.882 -15.096 -15.872 1.00 105.68 156 LYS A CA 1
ATOM 1484 C C . LYS A 1 156 ? -15.934 -15.872 -15.104 1.00 90.06 156 LYS A C 1
ATOM 1485 O O . LYS A 1 156 ? -16.657 -15.310 -14.277 1.00 75.11 156 LYS A O 1
ATOM 1504 N N . THR A 1 157 ? -16.025 -17.162 -15.400 1.00 93.05 157 THR A N 1
ATOM 1505 C CA . THR A 1 157 ? -16.905 -18.051 -14.667 1.00 89.46 157 THR A CA 1
ATOM 1506 C C . THR A 1 157 ? -16.075 -18.735 -13.584 1.00 79.74 157 THR A C 1
ATOM 1507 O O . THR A 1 157 ? -15.015 -19.287 -13.872 1.00 64.30 157 THR A O 1
ATOM 1518 N N . ILE A 1 158 ? -16.538 -18.657 -12.341 1.00 93.83 158 ILE A N 1
ATOM 1519 C CA . ILE A 1 158 ? -15.845 -19.294 -11.215 1.00 88.00 158 ILE A CA 1
ATOM 1520 C C . ILE A 1 158 ? -16.407 -20.698 -10.985 1.00 70.77 158 ILE A C 1
ATOM 1521 O O . ILE A 1 158 ? -17.617 -20.877 -10.845 1.00 56.45 158 ILE A O 1
ATOM 1537 N N . ASN A 1 159 ? -15.523 -21.692 -10.991 1.00 71.08 159 ASN A N 1
ATOM 1538 C CA . ASN A 1 159 ? -15.914 -23.083 -10.784 1.00 68.16 159 ASN A CA 1
ATOM 1539 C C . ASN A 1 159 ? -15.744 -23.491 -9.320 1.00 67.74 159 ASN A C 1
ATOM 1540 O O . ASN A 1 159 ? -14.992 -22.862 -8.578 1.00 59.78 159 ASN A O 1
ATOM 1551 N N . ALA A 1 160 ? -16.433 -24.553 -8.919 1.00 70.93 160 ALA A N 1
ATOM 1552 C CA . ALA A 1 160 ? -16.335 -25.055 -7.553 1.00 68.53 160 ALA A CA 1
ATOM 1553 C C . ALA A 1 160 ? -16.554 -26.555 -7.511 1.00 58.99 160 ALA A C 1
ATOM 1554 O O . ALA A 1 160 ? -17.140 -27.125 -8.424 1.00 52.46 160 ALA A O 1
ATOM 1561 N N . GLY A 1 161 ? -16.086 -27.197 -6.444 1.00 58.21 161 GLY A N 1
ATOM 1562 C CA . GLY A 1 161 ? -16.326 -28.616 -6.255 1.00 50.02 161 GLY A CA 1
ATOM 1563 C C . GLY A 1 161 ? -16.316 -28.971 -4.777 1.00 50.22 161 GLY A C 1
ATOM 1564 O O . GLY A 1 161 ? -15.783 -28.209 -3.980 1.00 49.21 161 GLY A O 1
ATOM 1568 N N . PHE A 1 162 ? -16.918 -30.106 -4.430 1.00 53.20 162 PHE A N 1
ATOM 1569 C CA . PHE A 1 162 ? -16.886 -30.642 -3.062 1.00 49.18 162 PHE A CA 1
ATOM 1570 C C . PHE A 1 162 ? -15.716 -31.603 -2.920 1.00 49.91 162 PHE A C 1
ATOM 1571 O O . PHE A 1 162 ? -15.178 -32.042 -3.924 1.00 53.65 162 PHE A O 1
ATOM 1588 N N . GLN A 1 163 ? -15.321 -31.955 -1.692 1.00 49.92 163 GLN A N 1
ATOM 1589 C CA . GLN A 1 163 ? -14.236 -32.923 -1.530 1.00 41.80 163 GLN A CA 1
ATOM 1590 C C . GLN A 1 163 ? -14.813 -34.317 -1.294 1.00 41.74 163 GLN A C 1
ATOM 1591 O O . GLN A 1 163 ? -14.104 -35.321 -1.389 1.00 44.44 163 GLN A O 1
ATOM 1605 N N . LEU A 1 164 ? -16.118 -34.371 -1.042 1.00 43.30 164 LEU A N 1
ATOM 1606 C CA . LEU A 1 164 ? -16.833 -35.629 -0.912 1.00 41.51 164 LEU A CA 1
ATOM 1607 C C . LEU A 1 164 ? -17.604 -35.954 -2.183 1.00 43.12 164 LEU A C 1
ATOM 1608 O O . LEU A 1 164 ? -18.018 -35.057 -2.917 1.00 42.92 164 LEU A O 1
ATOM 1624 N N . ALA A 1 165 ? -17.794 -37.249 -2.405 1.00 41.75 165 ALA A N 1
ATOM 1625 C CA . ALA A 1 165 ? -18.587 -37.762 -3.509 1.00 49.91 165 ALA A CA 1
ATOM 1626 C C . ALA A 1 165 ? -20.004 -38.045 -3.045 1.00 48.63 165 ALA A C 1
ATOM 1627 O O . ALA A 1 165 ? -20.233 -38.328 -1.862 1.00 40.92 165 ALA A O 1
ATOM 1634 N N . ASP A 1 166 ? -20.950 -37.975 -3.978 1.00 38.14 166 ASP A N 1
ATOM 1635 C CA . ASP A 1 166 ? -22.327 -38.358 -3.700 1.00 39.93 166 ASP A CA 1
ATOM 1636 C C . ASP A 1 166 ? -22.366 -39.787 -3.180 1.00 38.84 166 ASP A C 1
ATOM 1637 O O . ASP A 1 166 ? -21.683 -40.641 -3.722 1.00 37.34 166 ASP A O 1
ATOM 1646 N N . GLY A 1 167 ? -23.127 -40.031 -2.110 1.00 38.47 167 GLY A N 1
ATOM 1647 C CA . GLY A 1 167 ? -23.272 -41.374 -1.559 1.00 34.11 167 GLY A CA 1
ATOM 1648 C C . GLY A 1 167 ? -22.141 -41.839 -0.631 1.00 38.02 167 GLY A C 1
ATOM 1649 O O . GLY A 1 167 ? -22.165 -42.966 -0.105 1.00 37.45 167 GLY A O 1
ATOM 1653 N N . GLN A 1 168 ? -21.156 -40.979 -0.423 1.00 39.06 168 GLN A N 1
ATOM 1654 C CA . GLN A 1 168 ? -20.011 -41.315 0.409 1.00 35.77 168 GLN A CA 1
ATOM 1655 C C . GLN A 1 168 ? -20.422 -41.362 1.893 1.00 38.15 168 GLN A C 1
ATOM 1656 O O . GLN A 1 168 ? -21.181 -40.520 2.356 1.00 36.35 168 GLN A O 1
ATOM 1670 N N . THR A 1 169 ? -19.903 -42.351 2.609 1.00 34.00 169 THR A N 1
ATOM 1671 C CA . THR A 1 169 ? -20.113 -42.457 4.056 1.00 31.88 169 THR A CA 1
ATOM 1672 C C . THR A 1 169 ? -18.848 -41.995 4.768 1.00 31.23 169 THR A C 1
ATOM 1673 O O . THR A 1 169 ? -17.762 -42.518 4.518 1.00 34.86 169 THR A O 1
ATOM 1684 N N . VAL A 1 170 ? -18.991 -40.980 5.625 1.00 33.64 170 VAL A N 1
ATOM 1685 C CA . VAL A 1 170 ? -17.853 -40.413 6.352 1.00 33.88 170 VAL A CA 1
ATOM 1686 C C . VAL A 1 170 ? -18.061 -40.406 7.885 1.00 32.27 170 VAL A C 1
ATOM 1687 O O . VAL A 1 170 ? -19.161 -40.658 8.378 1.00 32.97 170 VAL A O 1
ATOM 1700 N N . GLY A 1 171 ? -16.981 -40.126 8.623 1.00 33.79 171 GLY A N 1
ATOM 1701 C CA . GLY A 1 171 ? -17.038 -40.034 10.074 1.00 34.56 171 GLY A CA 1
ATOM 1702 C C . GLY A 1 171 ? -17.708 -38.792 10.643 1.00 37.70 171 GLY A C 1
ATOM 1703 O O . GLY A 1 171 ? -18.007 -37.836 9.925 1.00 37.40 171 GLY A O 1
ATOM 1707 N N . ILE A 1 172 ? -17.919 -38.793 11.963 1.00 35.84 172 ILE A N 1
ATOM 1708 C CA . ILE A 1 172 ? -18.806 -37.808 12.583 1.00 36.36 172 ILE A CA 1
ATOM 1709 C C . ILE A 1 172 ? -18.239 -36.386 12.656 1.00 36.93 172 ILE A C 1
ATOM 1710 O O . ILE A 1 172 ? -18.943 -35.471 13.082 1.00 41.26 172 ILE A O 1
ATOM 1726 N N . ALA A 1 173 ? -16.990 -36.191 12.246 1.00 31.96 173 ALA A N 1
ATOM 1727 C CA . ALA A 1 173 ? -16.414 -34.850 12.207 1.00 37.65 173 ALA A CA 1
ATOM 1728 C C . ALA A 1 173 ? -16.016 -34.379 10.818 1.00 43.72 173 ALA A C 1
ATOM 1729 O O . ALA A 1 173 ? -15.217 -33.452 10.690 1.00 41.12 173 ALA A O 1
ATOM 1736 N N . ALA A 1 174 ? -16.554 -35.017 9.7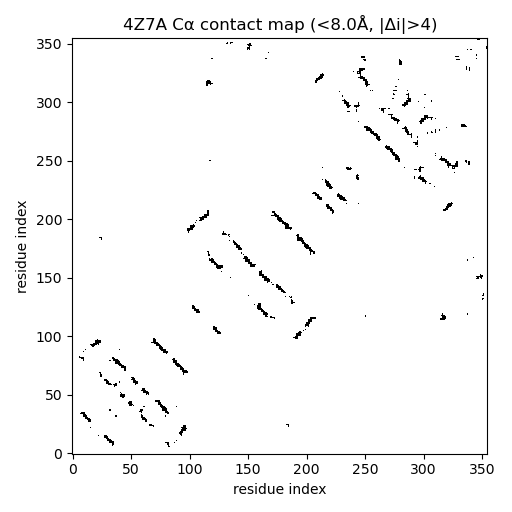80 1.00 46.30 174 ALA A N 1
ATOM 1737 C CA . ALA A 1 174 ? -16.252 -34.605 8.411 1.00 43.83 174 ALA A CA 1
ATOM 1738 C C . ALA A 1 174 ? -16.796 -33.208 8.120 1.00 43.29 174 ALA A C 1
ATOM 1739 O O . ALA A 1 174 ? -17.978 -32.959 8.301 1.00 45.08 174 ALA A O 1
ATOM 1746 N N . PRO A 1 175 ? -15.934 -32.293 7.655 1.00 42.63 175 PRO A N 1
ATOM 1747 C CA . PRO A 1 175 ? -16.430 -31.024 7.120 1.00 42.53 175 PRO A CA 1
ATOM 1748 C C . PRO A 1 175 ? -16.934 -31.198 5.695 1.00 41.98 175 PRO A C 1
ATOM 1749 O O . PRO A 1 175 ? -16.556 -32.177 5.067 1.00 44.62 175 PRO A O 1
ATOM 1760 N N . VAL A 1 176 ? -17.757 -30.272 5.217 1.00 42.36 176 VAL A N 1
ATOM 1761 C CA . VAL A 1 176 ? -18.057 -30.152 3.785 1.00 44.21 176 VAL A CA 1
ATOM 1762 C C . VAL A 1 176 ? -17.215 -29.020 3.227 1.00 51.23 176 VAL A C 1
ATOM 1763 O O . VAL A 1 176 ? -17.427 -27.855 3.565 1.00 55.95 176 VAL A O 1
ATOM 1776 N N . ILE A 1 177 ? -16.259 -29.369 2.378 1.00 44.19 177 ILE A N 1
ATOM 1777 C CA . ILE A 1 177 ? -15.325 -28.399 1.830 1.00 44.69 177 ILE A CA 1
ATOM 1778 C C . ILE A 1 177 ? -15.712 -28.022 0.390 1.00 46.52 177 ILE A C 1
ATOM 1779 O O . ILE A 1 177 ? -15.641 -28.861 -0.502 1.00 46.75 177 ILE A O 1
ATOM 1795 N N . ILE A 1 178 ? -16.120 -26.775 0.181 1.00 52.48 178 ILE A N 1
ATOM 1796 C CA . ILE A 1 178 ? -16.300 -26.260 -1.181 1.00 61.40 178 ILE A CA 1
ATOM 1797 C C . ILE A 1 178 ? -15.075 -25.460 -1.559 1.00 61.97 178 ILE A C 1
ATOM 1798 O O . ILE A 1 178 ? -14.826 -24.393 -0.987 1.00 56.09 178 ILE A O 1
ATOM 1814 N N . GLN A 1 179 ? -14.321 -25.984 -2.521 1.00 60.46 179 GLN A N 1
ATOM 1815 C CA . GLN A 1 179 ? -13.157 -25.295 -3.063 1.00 61.01 179 GLN A CA 1
ATOM 1816 C C . GLN A 1 179 ? -13.538 -24.616 -4.378 1.00 63.22 179 GLN A C 1
ATOM 1817 O O . GLN A 1 179 ? -14.147 -25.244 -5.229 1.00 60.80 179 GLN A O 1
ATOM 1831 N N . PHE A 1 180 ? -13.193 -23.336 -4.505 1.00 56.70 180 PHE A N 1
ATOM 1832 C CA . PHE A 1 180 ? -13.406 -22.549 -5.726 1.00 61.45 180 PHE A CA 1
ATOM 1833 C C . PHE A 1 180 ? -12.098 -22.410 -6.511 1.00 58.63 180 PHE A C 1
ATOM 1834 O O . PHE A 1 180 ? -11.024 -22.547 -5.943 1.00 56.36 180 PHE A O 1
ATOM 1851 N N . ASP A 1 181 ? -12.166 -22.132 -7.813 1.00 70.27 181 ASP A N 1
ATOM 1852 C CA . ASP A 1 181 ? -10.919 -22.000 -8.573 1.00 73.55 181 ASP A CA 1
ATOM 1853 C C . ASP A 1 181 ? -10.490 -20.544 -8.733 1.00 73.47 181 ASP A C 1
ATOM 1854 O O . ASP A 1 181 ? -9.616 -20.232 -9.542 1.00 66.44 181 ASP A O 1
ATOM 1863 N N . SER A 1 182 ? -11.065 -19.666 -7.913 1.00 79.83 182 SER A N 1
ATOM 1864 C CA . SER A 1 182 ? -10.750 -18.244 -7.971 1.00 87.94 182 SER A CA 1
ATOM 1865 C C . SER A 1 182 ? -11.118 -17.519 -6.677 1.00 85.39 182 SER A C 1
ATOM 1866 O O . SER A 1 182 ? -12.004 -17.961 -5.947 1.00 85.11 182 SER A O 1
ATOM 1874 N N . PRO A 1 183 ? -10.431 -16.402 -6.384 1.00 81.47 183 PRO A N 1
ATOM 1875 C CA . PRO A 1 183 ? -10.861 -15.541 -5.277 1.00 81.63 183 PRO A CA 1
ATOM 1876 C C . PRO A 1 183 ? -12.282 -15.023 -5.483 1.00 77.64 183 PRO A C 1
ATOM 1877 O O . PRO A 1 183 ? -12.750 -14.971 -6.625 1.00 78.74 183 PRO A O 1
ATOM 1888 N N . ILE A 1 184 ? -12.953 -14.654 -4.395 1.00 76.33 184 ILE A N 1
ATOM 1889 C CA . ILE A 1 184 ? -14.332 -14.177 -4.455 1.00 86.21 184 ILE A CA 1
ATOM 1890 C C . ILE A 1 184 ? -14.483 -12.869 -3.685 1.00 93.76 184 ILE A C 1
ATOM 1891 O O . ILE A 1 184 ? -14.039 -12.754 -2.544 1.00 94.65 184 ILE A O 1
ATOM 1907 N N . SER A 1 185 ? -15.124 -11.889 -4.317 1.00 82.36 185 SER A N 1
ATOM 1908 C CA . SER A 1 185 ? -15.312 -10.580 -3.708 1.00 89.80 185 SER A CA 1
ATOM 1909 C C . SER A 1 185 ? -16.546 -10.549 -2.805 1.00 85.32 185 SER A C 1
ATOM 1910 O O . SER A 1 185 ? -16.472 -10.102 -1.662 1.00 89.04 185 SER A O 1
ATOM 1918 N N . ASP A 1 186 ? -17.678 -11.023 -3.322 1.00 87.14 186 ASP A N 1
ATOM 1919 C CA . ASP A 1 186 ? -18.932 -11.018 -2.569 1.00 86.00 186 ASP A CA 1
ATOM 1920 C C . ASP A 1 186 ? -19.193 -12.404 -1.970 1.00 78.81 186 ASP A C 1
ATOM 1921 O O . ASP A 1 186 ? -20.132 -13.101 -2.358 1.00 67.46 186 ASP A O 1
ATOM 1930 N N . LYS A 1 187 ? -18.353 -12.801 -1.019 1.00 80.14 187 LYS A N 1
ATOM 1931 C CA . LYS A 1 187 ? -18.492 -14.103 -0.388 1.00 77.64 187 LYS A CA 1
ATOM 1932 C C . LYS A 1 187 ? -19.825 -14.195 0.342 1.00 78.50 187 LYS A C 1
ATOM 1933 O O . LYS A 1 187 ? -20.417 -15.270 0.435 1.00 80.85 187 LYS A O 1
ATOM 1952 N N . ALA A 1 188 ? -20.300 -13.058 0.841 1.00 76.85 188 ALA A N 1
ATOM 1953 C CA . ALA A 1 188 ? -21.608 -12.988 1.483 1.00 85.38 188 ALA A CA 1
ATOM 1954 C C . ALA A 1 188 ? -22.712 -13.452 0.532 1.00 89.24 188 ALA A C 1
ATOM 1955 O O . ALA A 1 188 ? -23.563 -14.258 0.905 1.00 91.24 188 ALA A O 1
ATOM 1962 N N . ALA A 1 189 ? -22.688 -12.945 -0.698 1.00 81.06 189 ALA A N 1
ATOM 1963 C CA . ALA A 1 189 ? -23.697 -13.304 -1.693 1.00 80.92 189 ALA A CA 1
ATOM 1964 C C . ALA A 1 189 ? -23.631 -14.793 -2.030 1.00 72.68 189 ALA A C 1
ATOM 1965 O O . ALA A 1 189 ? -24.662 -15.455 -2.148 1.00 71.17 189 ALA A O 1
ATOM 1972 N N . VAL A 1 190 ? -22.417 -15.317 -2.173 1.00 85.02 190 VAL A N 1
ATOM 1973 C CA . VAL A 1 190 ? -22.221 -16.738 -2.440 1.00 74.48 190 VAL A CA 1
ATOM 1974 C C . VAL A 1 190 ? -22.774 -17.588 -1.303 1.00 66.31 190 VAL A C 1
ATOM 1975 O O . VAL A 1 190 ? -23.518 -18.546 -1.525 1.00 59.32 190 VAL A O 1
ATOM 1988 N N . GLU A 1 191 ? -22.401 -17.232 -0.081 1.00 61.84 191 GLU A N 1
ATOM 1989 C CA . GLU A 1 191 ? -22.819 -17.999 1.083 1.00 63.47 191 GLU A CA 1
ATOM 1990 C C . GLU A 1 191 ? -24.337 -18.044 1.213 1.00 68.95 191 GLU A C 1
ATOM 1991 O O . GLU A 1 191 ? -24.905 -19.090 1.518 1.00 69.92 191 GLU A O 1
ATOM 2003 N N . ARG A 1 192 ? -24.992 -16.910 0.972 1.00 69.87 192 ARG A N 1
ATOM 2004 C CA . ARG A 1 192 ? -26.452 -16.851 0.987 1.00 75.45 192 ARG A CA 1
ATOM 2005 C C . ARG A 1 192 ? -27.078 -17.827 -0.019 1.00 72.73 192 ARG A C 1
ATOM 2006 O O . ARG A 1 192 ? -28.261 -18.152 0.076 1.00 72.44 192 ARG A O 1
ATOM 2027 N N . ALA A 1 193 ? -26.278 -18.303 -0.968 1.00 69.91 193 ALA A N 1
ATOM 2028 C CA . ALA A 1 193 ? -26.763 -19.248 -1.973 1.00 76.24 193 ALA A CA 1
ATOM 2029 C C . ALA A 1 193 ? -26.541 -20.705 -1.554 1.00 67.66 193 ALA A C 1
ATOM 2030 O O . ALA A 1 193 ? -26.969 -21.630 -2.250 1.00 57.25 193 ALA A O 1
ATOM 2037 N N . LEU A 1 194 ? -25.865 -20.902 -0.425 1.00 70.83 194 LEU A N 1
ATOM 2038 C CA . LEU A 1 194 ? -25.615 -22.242 0.099 1.00 63.45 194 LEU A CA 1
ATOM 2039 C C . LEU A 1 194 ? -26.683 -22.636 1.108 1.00 63.68 194 LEU A C 1
ATOM 2040 O O . LEU A 1 194 ? -27.110 -21.819 1.920 1.00 68.45 194 LEU A O 1
ATOM 2056 N N . THR A 1 195 ? -27.130 -23.884 1.035 1.00 63.26 195 THR A N 1
ATOM 2057 C CA . THR A 1 195 ? -28.086 -24.406 1.996 1.00 69.99 195 THR A CA 1
ATOM 2058 C C . THR A 1 195 ? -27.724 -25.846 2.337 1.00 70.92 195 THR A C 1
ATOM 2059 O O . THR A 1 195 ? -27.394 -26.646 1.457 1.00 64.20 195 THR A O 1
ATOM 2070 N N . VAL A 1 196 ? -27.773 -26.148 3.630 1.00 69.10 196 VAL A N 1
ATOM 2071 C CA . VAL A 1 196 ? -27.470 -27.470 4.152 1.00 59.31 196 VAL A CA 1
ATOM 2072 C C . VAL A 1 196 ? -28.709 -28.054 4.807 1.00 52.80 196 VAL A C 1
ATOM 2073 O O . VAL A 1 196 ? -29.408 -27.362 5.552 1.00 52.20 196 VAL A O 1
ATOM 2086 N N . THR A 1 197 ? -28.977 -29.326 4.530 1.00 46.62 197 THR A N 1
ATOM 2087 C CA . THR A 1 197 ? -30.101 -30.022 5.145 1.00 53.51 197 THR A CA 1
ATOM 2088 C C . THR A 1 197 ? -29.636 -31.351 5.701 1.00 51.61 197 THR A C 1
ATOM 2089 O O . THR A 1 197 ? -29.107 -32.187 4.958 1.00 46.45 197 THR A O 1
ATOM 2100 N N . THR A 1 198 ? -29.836 -31.532 7.009 1.00 47.87 198 THR A N 1
ATOM 2101 C CA . THR A 1 198 ? -29.450 -32.765 7.680 1.00 46.30 198 THR A CA 1
ATOM 2102 C C . THR A 1 198 ? -30.646 -33.479 8.313 1.00 44.37 198 THR A C 1
ATOM 2103 O O . THR A 1 198 ? -31.619 -32.846 8.729 1.00 49.03 198 THR A O 1
ATOM 2114 N N . ASP A 1 199 ? -30.563 -34.806 8.363 1.00 42.56 199 ASP A N 1
ATOM 2115 C CA . ASP A 1 199 ? -31.576 -35.631 9.010 1.00 47.39 199 ASP A CA 1
ATOM 2116 C C . ASP A 1 199 ? -30.885 -36.618 9.968 1.00 42.89 199 ASP A C 1
ATOM 2117 O O . ASP A 1 199 ? -30.272 -37.594 9.533 1.00 40.52 199 ASP A O 1
ATOM 2126 N N . PRO A 1 200 ? -31.003 -36.381 11.284 1.00 40.89 200 PRO A N 1
ATOM 2127 C CA . PRO A 1 200 ? -31.810 -35.336 11.926 1.00 46.11 200 PRO A CA 1
ATOM 2128 C C . PRO A 1 200 ? -31.221 -33.950 11.696 1.00 46.77 200 PRO A C 1
ATOM 2129 O O . PRO A 1 200 ? -30.042 -33.851 11.349 1.00 45.76 200 PRO A O 1
ATOM 2140 N N . PRO A 1 201 ? -32.026 -32.895 11.888 1.00 50.11 201 PRO A N 1
ATOM 2141 C CA . PRO A 1 201 ? -31.512 -31.525 11.783 1.00 49.04 201 PRO A CA 1
ATOM 2142 C C . PRO A 1 201 ? -30.425 -31.276 12.817 1.00 54.19 201 PRO A C 1
ATOM 2143 O O . PRO A 1 201 ? -30.513 -31.774 13.939 1.00 57.48 201 PRO A O 1
ATOM 2154 N N . VAL A 1 202 ? -29.420 -30.496 12.447 1.00 54.48 202 VAL A N 1
ATOM 2155 C CA . VAL A 1 202 ? -28.244 -30.327 13.276 1.00 58.63 202 VAL A CA 1
ATOM 2156 C C . VAL A 1 202 ? -27.716 -28.911 13.134 1.00 62.04 202 VAL A C 1
ATOM 2157 O O . VAL A 1 202 ? -27.666 -28.365 12.035 1.00 55.44 202 VAL A O 1
ATOM 2170 N N . GLU A 1 203 ? -27.325 -28.318 14.257 1.00 63.28 203 GLU A N 1
ATOM 2171 C CA . GLU A 1 203 ? -26.802 -26.961 14.250 1.00 64.86 203 GLU A CA 1
ATOM 2172 C C . GLU A 1 203 ? -25.416 -26.947 13.630 1.00 55.00 203 GLU A C 1
ATOM 2173 O O . GLU A 1 203 ? -24.574 -27.764 13.985 1.00 47.60 203 GLU A O 1
ATOM 2185 N N . GLY A 1 204 ? -25.183 -26.031 12.694 1.00 58.14 204 GLY A N 1
ATOM 2186 C CA . GLY A 1 204 ? -23.868 -25.878 12.094 1.00 54.54 204 GLY A CA 1
ATOM 2187 C C . GLY A 1 204 ? -23.731 -24.531 11.426 1.00 63.35 204 GLY A C 1
ATOM 2188 O O . GLY A 1 204 ? -24.665 -23.729 11.459 1.00 69.67 204 GLY A O 1
ATOM 2192 N N . GLY A 1 205 ? -22.576 -24.279 10.812 1.00 61.72 205 GLY A N 1
ATOM 2193 C CA . GLY A 1 205 ? -22.380 -23.045 10.071 1.00 61.04 205 GLY A CA 1
ATOM 2194 C C . GLY A 1 205 ? -21.318 -23.097 8.987 1.00 60.53 205 GLY A C 1
ATOM 2195 O O . GLY A 1 205 ? -20.398 -23.920 9.033 1.00 54.93 205 GLY A O 1
ATOM 2199 N N . TRP A 1 206 ? -21.464 -22.205 8.007 1.00 61.66 206 TRP A N 1
ATOM 2200 C CA . TRP A 1 206 ? -20.462 -22.003 6.965 1.00 62.42 206 TRP A CA 1
ATOM 2201 C C . TRP A 1 206 ? -19.378 -21.060 7.453 1.00 59.89 206 TRP A C 1
ATOM 2202 O O . TRP A 1 206 ? -19.670 -20.021 8.043 1.00 64.35 206 TRP A O 1
ATOM 2223 N N . ALA A 1 207 ? -18.130 -21.398 7.164 1.00 54.51 207 ALA A N 1
ATOM 2224 C CA . ALA A 1 207 ? -17.010 -20.549 7.525 1.00 62.22 207 ALA A CA 1
ATOM 2225 C C . ALA A 1 207 ? -16.043 -20.431 6.365 1.00 66.20 207 ALA A C 1
ATOM 2226 O O . ALA A 1 207 ? -15.613 -21.441 5.807 1.00 58.18 207 ALA A O 1
ATOM 2233 N N . TRP A 1 208 ? -15.700 -19.197 6.013 1.00 65.33 208 TRP A N 1
ATOM 2234 C CA . TRP A 1 208 ? -14.696 -18.953 4.992 1.00 73.16 208 TRP A CA 1
ATOM 2235 C C . TRP A 1 208 ? -13.318 -19.029 5.609 1.00 69.55 208 TRP A C 1
ATOM 2236 O O . TRP A 1 208 ? -13.013 -18.322 6.573 1.00 66.34 208 TRP A O 1
ATOM 2257 N N . LEU A 1 209 ? -12.501 -19.920 5.067 1.00 65.11 209 LEU A N 1
ATOM 2258 C CA . LEU A 1 209 ? -11.104 -20.018 5.449 1.00 68.11 209 LEU A CA 1
ATOM 2259 C C . LEU A 1 209 ? -10.270 -19.132 4.533 1.00 80.84 209 LEU A C 1
ATOM 2260 O O . LEU A 1 209 ? -10.758 -18.687 3.495 1.00 81.28 209 LEU A O 1
ATOM 2276 N N . PRO A 1 210 ? -9.018 -18.848 4.928 1.00 80.92 210 PRO A N 1
ATOM 2277 C CA . PRO A 1 210 ? -8.089 -18.139 4.044 1.00 82.48 210 PRO A CA 1
ATOM 2278 C C . PRO A 1 210 ? -8.053 -18.772 2.669 1.00 79.20 210 PRO A C 1
ATOM 2279 O O . PRO A 1 210 ? -8.082 -19.999 2.578 1.00 72.19 210 PRO A O 1
ATOM 2290 N N . ASP A 1 211 ? -8.015 -17.950 1.624 1.00 75.71 211 ASP A N 1
ATOM 2291 C CA . ASP A 1 211 ? -7.946 -18.465 0.264 1.00 76.99 211 ASP A CA 1
ATOM 2292 C C . ASP A 1 211 ? -6.717 -19.349 0.110 1.00 69.72 211 ASP A C 1
ATOM 2293 O O . ASP A 1 211 ? -5.664 -19.073 0.695 1.00 62.36 211 ASP A O 1
ATOM 2302 N N . GLU A 1 212 ? -6.875 -20.425 -0.658 1.00 73.09 212 GLU A N 1
ATOM 2303 C CA . GLU A 1 212 ? -5.764 -21.273 -1.061 1.00 76.32 212 GLU A CA 1
ATOM 2304 C C . GLU A 1 212 ? -5.148 -20.663 -2.303 1.00 76.33 212 GLU A C 1
ATOM 2305 O O . GLU A 1 212 ? -5.629 -19.635 -2.794 1.00 73.14 212 GLU A O 1
ATOM 2317 N N . ALA A 1 213 ? -4.102 -21.295 -2.825 1.00 78.77 213 ALA A N 1
ATOM 2318 C CA . ALA A 1 213 ? -3.509 -20.848 -4.081 1.00 82.50 213 ALA A CA 1
ATOM 2319 C C . ALA A 1 213 ? -4.536 -20.944 -5.207 1.00 80.82 213 ALA A C 1
ATOM 2320 O O . ALA A 1 213 ? -4.676 -20.030 -6.020 1.00 80.10 213 ALA A O 1
ATOM 2327 N N . GLN A 1 214 ? -5.264 -22.054 -5.235 1.00 75.62 214 GLN A N 1
ATOM 2328 C CA . GLN A 1 214 ? -6.262 -22.304 -6.268 1.00 69.13 214 GLN A CA 1
ATOM 2329 C C . GLN A 1 214 ? -7.423 -21.308 -6.239 1.00 68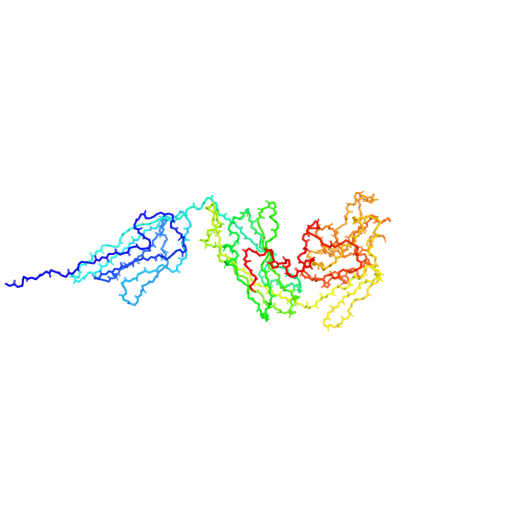.49 214 GLN A C 1
ATOM 2330 O O . GLN A 1 214 ? -7.973 -20.969 -7.282 1.00 74.97 214 GLN A O 1
ATOM 2344 N N . GLY A 1 215 ? -7.804 -20.852 -5.051 1.00 74.26 215 GLY A N 1
ATOM 2345 C CA . GLY A 1 215 ? -8.879 -19.886 -4.907 1.00 75.16 215 GLY A CA 1
ATOM 2346 C C . GLY A 1 215 ? -9.545 -19.943 -3.541 1.00 72.61 215 GLY A C 1
ATOM 2347 O O . GLY A 1 215 ? -9.048 -20.601 -2.623 1.00 68.06 215 GLY A O 1
ATOM 2351 N N . ALA A 1 216 ? -10.677 -19.255 -3.412 1.00 68.83 216 ALA A N 1
ATOM 2352 C CA . ALA A 1 216 ? -11.407 -19.182 -2.150 1.00 73.70 216 ALA A CA 1
ATOM 2353 C C . ALA A 1 216 ? -12.020 -20.527 -1.759 1.00 72.47 216 ALA A C 1
ATOM 2354 O O . ALA A 1 216 ? -12.137 -21.436 -2.587 1.00 65.30 216 ALA A O 1
ATOM 2361 N N . ARG A 1 217 ? -12.424 -20.637 -0.495 1.00 70.70 217 ARG A N 1
ATOM 2362 C CA . ARG A 1 217 ? -12.950 -21.886 0.040 1.00 62.39 217 ARG A CA 1
ATOM 2363 C C . ARG A 1 217 ? -13.795 -21.658 1.292 1.00 59.42 217 ARG A C 1
ATOM 2364 O O . ARG A 1 217 ? -13.479 -20.812 2.139 1.00 56.72 217 ARG A O 1
ATOM 2385 N N . VAL A 1 218 ? -14.869 -22.430 1.402 1.00 56.48 218 VAL A N 1
ATOM 2386 C CA . VAL A 1 218 ? -15.779 -22.319 2.525 1.00 65.91 218 VAL A CA 1
ATOM 2387 C C . VAL A 1 218 ? -16.085 -23.725 3.011 1.00 64.34 218 VAL A C 1
ATOM 2388 O O . VAL A 1 218 ? -16.312 -24.624 2.198 1.00 56.21 218 VAL A O 1
ATOM 2401 N N . HIS A 1 219 ? -16.033 -23.903 4.332 1.00 61.23 219 HIS A N 1
ATOM 2402 C CA . HIS A 1 219 ? -16.332 -25.171 4.987 1.00 49.43 219 HIS A CA 1
ATOM 2403 C C . HIS A 1 219 ? -17.661 -25.093 5.723 1.00 50.58 219 HIS A C 1
ATOM 2404 O O . HIS A 1 219 ? -17.968 -24.063 6.327 1.00 58.55 219 HIS A O 1
ATOM 2418 N N . TRP A 1 220 ? -18.440 -26.172 5.698 1.00 50.32 220 TRP A N 1
ATOM 2419 C CA . TRP A 1 220 ? -19.565 -26.300 6.622 1.00 53.09 220 TRP A CA 1
ATOM 2420 C C . TRP A 1 220 ? -19.239 -27.325 7.699 1.00 52.10 220 TRP A C 1
ATOM 2421 O O . TRP A 1 220 ? -18.798 -28.437 7.398 1.00 49.31 220 TRP A O 1
ATOM 2442 N N . ARG A 1 221 ? -19.463 -26.930 8.953 1.00 47.48 221 ARG A N 1
ATOM 2443 C CA . ARG A 1 221 ? -19.174 -27.770 10.110 1.00 49.12 221 ARG A CA 1
ATOM 2444 C C . ARG A 1 221 ? -20.375 -27.799 11.044 1.00 48.58 221 ARG A C 1
ATOM 2445 O O . ARG A 1 221 ? -20.974 -26.757 11.303 1.00 49.96 221 ARG A O 1
ATOM 2466 N N . PRO A 1 222 ? -20.745 -28.982 11.550 1.00 51.42 222 PRO A N 1
ATOM 2467 C CA . PRO A 1 222 ? -21.738 -28.940 12.621 1.00 55.30 222 PRO A CA 1
ATOM 2468 C C . PRO A 1 222 ? -21.075 -28.427 13.898 1.00 60.65 222 PRO A C 1
ATOM 2469 O O . PRO A 1 222 ? -19.850 -28.493 14.001 1.00 53.94 222 PRO A O 1
ATOM 2480 N N . ARG A 1 223 ? -21.861 -27.914 14.836 1.00 62.55 223 ARG A N 1
ATOM 2481 C CA . ARG A 1 223 ? -21.303 -27.380 16.077 1.00 58.08 223 ARG A CA 1
ATOM 2482 C C . ARG A 1 223 ? -20.702 -28.518 16.884 1.00 49.36 223 ARG A C 1
ATOM 2483 O O . ARG A 1 223 ? -19.563 -28.438 17.353 1.00 53.54 223 ARG A O 1
ATOM 2504 N N . GLU A 1 224 ? -21.485 -29.579 17.044 1.00 51.49 224 GLU A N 1
ATOM 2505 C CA . GLU A 1 224 ? -21.031 -30.816 17.671 1.00 49.20 224 GLU A CA 1
ATOM 2506 C C . GLU A 1 224 ? -20.817 -31.894 16.630 1.00 48.21 224 GLU A C 1
ATOM 2507 O O . GLU A 1 224 ? -21.222 -31.729 15.470 1.00 49.53 224 GLU A O 1
ATOM 2519 N N . TYR A 1 225 ? -20.214 -33.008 17.038 1.00 44.49 225 TYR A N 1
ATOM 2520 C CA . TYR A 1 225 ? -20.098 -34.154 16.140 1.00 47.31 225 TYR A CA 1
ATOM 2521 C C . TYR A 1 225 ? -21.463 -34.518 15.581 1.00 45.92 225 TYR A C 1
ATOM 2522 O O . TYR A 1 225 ? -22.471 -34.398 16.273 1.00 40.39 225 TYR A O 1
ATOM 2540 N N . TYR A 1 226 ? -21.507 -34.940 14.318 1.00 45.43 226 TYR A N 1
ATOM 2541 C CA . 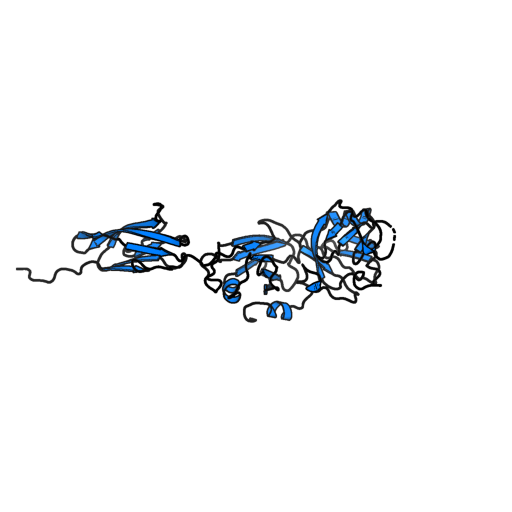TYR A 1 226 ? -22.738 -35.484 13.767 1.00 38.78 226 TYR A CA 1
ATOM 2542 C C . TYR A 1 226 ? -23.259 -36.638 14.576 1.00 33.40 226 TYR A C 1
ATOM 2543 O O . TYR A 1 226 ? -22.484 -37.494 14.979 1.00 35.71 226 TYR A O 1
ATOM 2561 N N . PRO A 1 227 ? -24.583 -36.713 14.767 1.00 37.37 227 PRO A N 1
ATOM 2562 C CA . PRO A 1 227 ? -25.096 -38.034 15.140 1.00 36.84 227 PRO A CA 1
ATOM 2563 C C . PRO A 1 227 ? -24.750 -39.075 14.081 1.00 39.44 227 PRO A C 1
ATOM 2564 O O . PRO A 1 227 ? -24.864 -38.786 12.887 1.00 40.40 227 PRO A O 1
ATOM 2575 N N . ALA A 1 228 ? -24.340 -40.262 14.509 1.00 37.59 228 ALA A N 1
ATOM 2576 C CA . ALA A 1 228 ? -24.081 -41.349 13.583 1.00 36.74 228 ALA A CA 1
ATOM 2577 C C . ALA A 1 228 ? -25.317 -41.586 12.738 1.00 35.60 228 ALA A C 1
ATOM 2578 O O . ALA A 1 228 ? -26.438 -41.548 13.250 1.00 31.68 228 ALA A O 1
ATOM 2585 N N . GLY A 1 229 ? -25.118 -41.795 11.435 1.00 35.58 229 GLY A N 1
ATOM 2586 C CA . GLY A 1 229 ? -26.227 -42.073 10.535 1.00 39.35 229 GLY A CA 1
ATOM 2587 C C . GLY A 1 229 ? -26.846 -40.865 9.851 1.00 39.41 229 GLY A C 1
ATOM 2588 O O . GLY A 1 229 ? -27.670 -41.007 8.938 1.00 37.62 229 GLY A O 1
ATOM 2592 N N . THR A 1 230 ? -26.462 -39.669 10.284 1.00 33.73 230 THR A N 1
ATOM 2593 C CA . THR A 1 230 ? -27.067 -38.457 9.762 1.00 32.28 230 THR A CA 1
ATOM 2594 C C . THR A 1 230 ? -26.898 -38.414 8.239 1.00 30.08 230 THR A C 1
ATOM 2595 O O . THR A 1 230 ? -25.813 -38.710 7.734 1.00 27.81 230 THR A O 1
ATOM 2606 N N . THR A 1 231 ? -27.961 -38.052 7.524 1.00 34.96 231 THR A N 1
ATOM 2607 C CA . THR A 1 231 ? -27.860 -37.807 6.086 1.00 38.55 231 THR A CA 1
ATOM 2608 C C . THR A 1 231 ? -27.667 -36.320 5.892 1.00 40.28 231 THR A C 1
ATOM 2609 O O . THR A 1 231 ? -28.230 -35.522 6.640 1.00 41.69 231 THR A O 1
ATOM 2620 N N . VAL A 1 232 ? -26.878 -35.951 4.891 1.00 34.89 232 VAL A N 1
ATOM 2621 C CA . VAL A 1 232 ? -26.540 -34.555 4.651 1.00 37.82 232 VAL A CA 1
ATOM 2622 C C . VAL A 1 232 ? -26.722 -34.243 3.171 1.00 42.24 232 VAL A C 1
ATOM 2623 O O . VAL A 1 232 ? -26.156 -34.927 2.318 1.00 40.03 232 VAL A O 1
ATOM 2636 N N . ASP A 1 233 ? -27.527 -33.220 2.908 1.00 39.48 233 ASP A N 1
ATOM 2637 C CA . ASP A 1 233 ? -27.756 -32.695 1.568 1.00 47.43 233 ASP A CA 1
ATOM 2638 C C . ASP A 1 233 ? -27.297 -31.248 1.505 1.00 49.69 233 ASP A C 1
ATOM 2639 O O . ASP A 1 233 ? -27.741 -30.412 2.292 1.00 47.52 233 ASP A O 1
ATOM 2648 N N . VAL A 1 234 ? -26.402 -30.960 0.563 1.00 45.69 234 VAL A N 1
ATOM 2649 C CA . VAL A 1 234 ? -25.860 -29.623 0.391 1.00 45.48 234 VAL A CA 1
ATOM 2650 C C . VAL A 1 234 ? -26.235 -29.129 -1.003 1.00 48.29 234 VAL A C 1
ATOM 2651 O O . VAL A 1 234 ? -26.056 -29.856 -1.963 1.00 43.01 234 VAL A O 1
ATOM 2664 N N . ASP A 1 235 ? -26.736 -27.904 -1.099 1.00 47.92 235 ASP A N 1
ATOM 2665 C CA . ASP A 1 235 ? -27.087 -27.311 -2.389 1.00 61.99 235 ASP A CA 1
ATOM 2666 C C . ASP A 1 235 ? -26.432 -25.943 -2.531 1.00 60.49 235 ASP A C 1
ATOM 2667 O O . ASP A 1 235 ? -26.496 -25.114 -1.617 1.00 64.46 235 ASP A O 1
ATOM 2676 N N . ALA A 1 236 ? -25.770 -25.738 -3.669 1.00 55.21 236 ALA A N 1
ATOM 2677 C CA . ALA A 1 236 ? -25.103 -24.478 -3.982 1.00 54.52 236 ALA A CA 1
ATOM 2678 C C . ALA A 1 236 ? -25.664 -23.902 -5.274 1.00 67.82 236 ALA A C 1
ATOM 2679 O O . ALA A 1 236 ? -25.246 -24.301 -6.359 1.00 61.11 236 ALA A O 1
ATOM 2686 N N . LYS A 1 237 ? -26.609 -22.974 -5.145 1.00 76.46 237 LYS A N 1
ATOM 2687 C CA . LYS A 1 237 ? -27.266 -22.354 -6.298 1.00 77.26 237 LYS A CA 1
ATOM 2688 C C . LYS A 1 237 ? -26.394 -21.238 -6.865 1.00 67.99 237 LYS A C 1
ATOM 2689 O O . LYS A 1 237 ? -26.662 -20.059 -6.641 1.00 74.57 237 LYS A O 1
ATOM 2708 N N . LEU A 1 238 ? -25.342 -21.622 -7.581 1.00 50.86 238 LEU A N 1
ATOM 2709 C CA . LEU A 1 238 ? -24.305 -20.681 -7.985 1.00 58.05 238 LEU A CA 1
ATOM 2710 C C . LEU A 1 238 ? -24.475 -20.215 -9.434 1.00 67.30 238 LEU A C 1
ATOM 2711 O O . LEU A 1 238 ? -23.913 -19.199 -9.827 1.00 67.16 238 LEU A O 1
ATOM 2727 N N . TYR A 1 239 ? -25.229 -20.963 -10.227 1.00 63.03 239 TYR A N 1
ATOM 2728 C CA . TYR A 1 239 ? -25.415 -20.581 -11.629 1.00 62.57 239 TYR A CA 1
ATOM 2729 C C . TYR A 1 239 ? -26.198 -19.279 -11.739 1.00 72.26 239 TYR A C 1
ATOM 2730 O O . TYR A 1 239 ? -27.284 -19.150 -11.171 1.00 68.57 239 TYR A O 1
ATOM 2748 N N . GLY A 1 240 ? -25.641 -18.320 -12.477 1.00 76.88 240 GLY A N 1
ATOM 2749 C CA . GLY A 1 240 ? -26.296 -17.041 -12.696 1.00 82.61 240 GLY A CA 1
ATOM 2750 C C . GLY A 1 240 ? -26.166 -16.110 -11.504 1.00 82.33 240 GLY A C 1
ATOM 2751 O O . GLY A 1 240 ? -26.804 -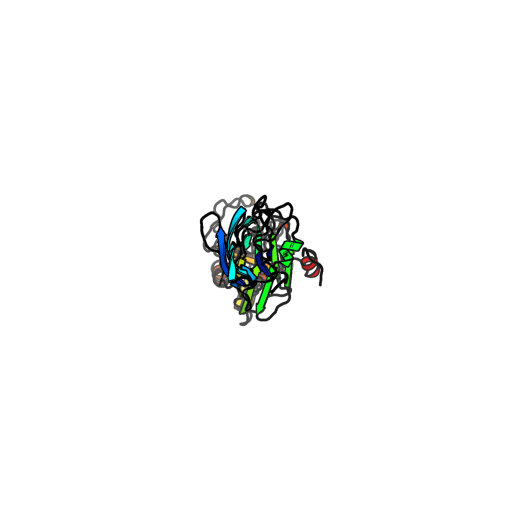15.054 -11.449 1.00 79.94 240 GLY A O 1
ATOM 2755 N N . LEU A 1 241 ? -25.341 -16.515 -10.542 1.00 77.53 241 LEU A N 1
ATOM 2756 C CA . LEU A 1 241 ? -25.084 -15.720 -9.349 1.00 82.35 241 LEU A CA 1
ATOM 2757 C C . LEU A 1 241 ? -23.861 -14.837 -9.569 1.00 72.55 241 LEU A C 1
ATOM 2758 O O . LEU A 1 241 ? -22.793 -15.339 -9.920 1.00 70.33 241 LEU A O 1
ATOM 2774 N N . PRO A 1 242 ? -24.006 -13.517 -9.378 1.00 83.71 242 PRO A N 1
ATOM 2775 C CA . PRO A 1 242 ? -22.812 -12.676 -9.484 1.00 92.16 242 PRO A CA 1
ATOM 2776 C C . PRO A 1 242 ? -21.934 -12.789 -8.240 1.00 88.55 242 PRO A C 1
ATOM 2777 O O . PRO A 1 242 ? -22.412 -12.528 -7.137 1.00 80.96 242 PRO A O 1
ATOM 2788 N N . PHE A 1 243 ? -20.676 -13.182 -8.419 1.00 96.53 243 PHE A N 1
ATOM 2789 C CA . PHE A 1 243 ? -19.756 -13.330 -7.295 1.00 99.99 243 PHE A CA 1
ATOM 2790 C C . PHE A 1 243 ? -19.085 -12.004 -6.941 1.00 104.17 243 PHE A C 1
ATOM 2791 O O . PHE A 1 243 ? -18.531 -11.852 -5.850 1.00 103.00 243 PHE A O 1
ATOM 2808 N N . GLY A 1 244 ? -19.136 -11.052 -7.870 1.00 85.39 244 GLY A N 1
ATOM 2809 C CA . GLY A 1 244 ? -18.510 -9.753 -7.688 1.00 88.74 244 GLY A CA 1
ATOM 2810 C C . GLY A 1 244 ? -17.441 -9.501 -8.731 1.00 95.73 244 GLY A C 1
ATOM 2811 O O . GLY A 1 244 ? -16.805 -10.439 -9.216 1.00 93.42 244 GLY A O 1
ATOM 2815 N N . ASP A 1 245 ? -17.248 -8.228 -9.069 1.00 101.18 245 ASP A N 1
ATOM 2816 C CA . ASP A 1 245 ? -16.295 -7.827 -10.099 1.00 105.48 245 ASP A CA 1
ATOM 2817 C C . ASP A 1 245 ? -16.597 -8.529 -11.423 1.00 95.78 245 ASP A C 1
ATOM 2818 O O . ASP A 1 245 ? -15.690 -8.908 -12.161 1.00 94.70 245 ASP A O 1
ATOM 2827 N N . GLY A 1 246 ? -17.882 -8.707 -11.710 1.00 80.50 246 GLY A N 1
ATOM 2828 C CA . GLY A 1 246 ? -18.310 -9.278 -12.971 1.00 87.02 246 GLY A CA 1
ATOM 2829 C C . GLY A 1 246 ? -18.056 -10.767 -13.099 1.00 91.85 246 GLY A C 1
ATOM 2830 O O . GLY A 1 246 ? -18.069 -11.310 -14.206 1.00 91.48 246 GLY A O 1
ATOM 2834 N N . ALA A 1 247 ? -17.827 -11.433 -11.973 1.00 104.16 247 ALA A N 1
ATOM 2835 C CA . ALA A 1 247 ? -17.646 -12.880 -11.970 1.00 97.70 247 ALA A CA 1
ATOM 2836 C C . ALA A 1 247 ? -19.001 -13.555 -11.802 1.00 87.32 247 ALA A C 1
ATOM 2837 O O . ALA A 1 247 ? -19.917 -12.977 -11.215 1.00 76.33 247 ALA A O 1
ATOM 2844 N N . TYR A 1 248 ? -19.129 -14.770 -12.325 1.00 88.01 248 TYR A N 1
ATOM 2845 C CA . TYR A 1 248 ? -20.387 -15.502 -12.243 1.00 85.53 248 TYR A CA 1
ATOM 2846 C C . TYR A 1 248 ? -20.153 -16.986 -11.994 1.00 75.11 248 TYR A C 1
ATOM 2847 O O . TYR A 1 248 ? -19.136 -17.546 -12.403 1.00 64.31 248 TYR A O 1
ATOM 2865 N N . GLY A 1 249 ? -21.101 -17.624 -11.318 1.00 76.31 249 GLY A N 1
ATOM 2866 C CA . GLY A 1 249 ? -20.982 -19.037 -11.024 1.00 74.47 249 GLY A CA 1
ATOM 2867 C C . GLY A 1 249 ? -21.142 -19.898 -12.259 1.00 72.31 249 GLY A C 1
ATOM 2868 O O . GLY A 1 249 ? -22.054 -19.699 -13.068 1.00 70.86 249 GLY A O 1
ATOM 2872 N N . ALA A 1 250 ? -20.246 -20.868 -12.395 1.00 70.80 250 ALA A N 1
ATOM 2873 C CA . ALA A 1 250 ? -20.275 -21.797 -13.512 1.00 70.21 250 ALA A CA 1
ATOM 2874 C C . ALA A 1 250 ? -21.548 -22.638 -13.525 1.00 67.61 250 ALA A C 1
ATOM 2875 O O . ALA A 1 250 ? -22.139 -22.846 -14.573 1.00 56.65 250 ALA A O 1
ATOM 2882 N N . GLN A 1 251 ? -21.975 -23.128 -12.366 1.00 69.19 251 GLN A N 1
ATOM 2883 C CA . GLN A 1 251 ? -23.145 -24.001 -12.330 1.00 71.21 251 GLN A CA 1
ATOM 2884 C C . GLN A 1 251 ? -23.678 -24.259 -10.921 1.00 71.50 251 GLN A C 1
ATOM 2885 O O . GLN A 1 251 ? -22.981 -24.036 -9.928 1.00 65.40 251 GLN A O 1
ATOM 2899 N N . ASP A 1 252 ? -24.920 -24.730 -10.849 1.00 74.15 252 ASP A N 1
ATOM 2900 C CA . ASP A 1 252 ? -25.467 -25.249 -9.607 1.00 71.67 252 ASP A CA 1
ATOM 2901 C C . ASP A 1 252 ? -24.720 -26.515 -9.214 1.00 64.59 252 ASP A C 1
ATOM 2902 O O . ASP A 1 252 ? -24.250 -27.265 -10.069 1.00 51.21 252 ASP A O 1
ATOM 2911 N N . MET A 1 253 ? -24.625 -26.750 -7.910 1.00 64.47 253 MET A N 1
ATOM 2912 C CA . MET A 1 253 ? -23.990 -27.950 -7.387 1.00 60.97 253 MET A CA 1
ATOM 2913 C C . MET A 1 253 ? -24.815 -28.536 -6.251 1.00 55.56 253 MET A C 1
ATOM 2914 O O . MET A 1 253 ? -25.413 -27.800 -5.461 1.00 53.20 253 MET A O 1
ATOM 2928 N N . SER A 1 254 ? -24.841 -29.861 -6.179 1.00 55.54 254 SER A N 1
ATOM 2929 C CA . SER A 1 254 ? -25.484 -30.561 -5.072 1.00 53.48 254 SER A CA 1
ATOM 2930 C C . SER A 1 254 ? -24.595 -31.701 -4.604 1.00 52.48 254 SER A C 1
ATOM 2931 O O . SER A 1 254 ? -23.814 -32.267 -5.381 1.00 45.75 254 SER A O 1
ATOM 2939 N N . LEU A 1 255 ? -24.720 -32.023 -3.322 1.00 52.56 255 LEU A N 1
ATOM 2940 C CA . LEU A 1 255 ? -23.990 -33.120 -2.715 1.00 46.34 255 LEU A CA 1
ATOM 2941 C C . LEU A 1 255 ? -24.915 -33.823 -1.724 1.00 42.61 255 LEU A C 1
ATOM 2942 O O . LEU A 1 255 ? -25.569 -33.167 -0.910 1.00 43.61 255 LEU A O 1
ATOM 2958 N N . HIS A 1 256 ? -24.989 -35.147 -1.823 1.00 40.95 256 HIS A N 1
ATOM 2959 C CA . HIS A 1 256 ? -25.679 -35.966 -0.834 1.00 46.76 256 HIS A CA 1
ATOM 2960 C C . HIS A 1 256 ? -24.678 -36.968 -0.293 1.00 42.22 256 HIS A C 1
ATOM 2961 O O . HIS A 1 256 ? -24.019 -37.679 -1.065 1.00 38.64 256 HIS A O 1
ATOM 2975 N N . PHE A 1 257 ? -24.556 -37.021 1.029 1.00 40.48 257 PHE A N 1
ATOM 2976 C CA . PHE A 1 257 ? -23.694 -38.008 1.657 1.00 33.18 257 PHE A CA 1
ATOM 2977 C C . PHE A 1 257 ? -24.273 -38.349 3.010 1.00 35.62 257 PHE A C 1
ATOM 2978 O O . PHE A 1 257 ? -25.354 -37.870 3.383 1.00 35.75 257 PHE A O 1
ATOM 2995 N N . GLN A 1 258 ? -23.588 -39.204 3.743 1.00 35.21 258 GLN A N 1
ATOM 2996 C CA . GLN A 1 258 ? -24.131 -39.572 5.026 1.00 33.84 258 GLN A CA 1
ATOM 2997 C C . GLN A 1 258 ? -23.017 -39.898 6.013 1.00 36.66 258 GLN A C 1
ATOM 2998 O O . GLN A 1 258 ? -21.860 -40.089 5.634 1.00 34.16 258 GLN A O 1
ATOM 3012 N N . ILE A 1 259 ? -23.383 -39.891 7.289 1.00 36.09 259 ILE A N 1
ATOM 3013 C CA . ILE A 1 259 ? -22.435 -40.123 8.367 1.00 31.37 259 ILE A CA 1
ATOM 3014 C C . ILE A 1 259 ? -22.522 -41.591 8.748 1.00 26.98 259 ILE A C 1
ATOM 3015 O O . ILE A 1 259 ? -23.620 -42.130 8.917 1.00 32.98 259 ILE A O 1
ATOM 3031 N N . GLY A 1 260 ? -21.363 -42.231 8.873 1.00 29.33 260 GLY A N 1
ATOM 3032 C CA . GLY A 1 260 ? -21.302 -43.626 9.232 1.00 30.90 260 GLY A CA 1
ATOM 3033 C C . GLY A 1 260 ? -21.284 -43.782 10.751 1.00 34.18 260 GLY A C 1
ATOM 3034 O O . GLY A 1 260 ? -21.791 -42.917 11.469 1.00 35.93 260 GLY A O 1
ATOM 3038 N N . ARG A 1 261 ? -20.738 -44.887 11.240 1.00 33.50 261 ARG A N 1
ATOM 3039 C CA . ARG A 1 261 ? -20.807 -45.175 12.675 1.00 35.30 261 ARG A CA 1
ATOM 3040 C C . ARG A 1 261 ? -19.986 -44.164 13.471 1.00 36.89 261 ARG A C 1
ATOM 3041 O O . ARG A 1 261 ? -19.008 -43.587 12.991 1.00 34.38 261 ARG A O 1
ATOM 3062 N N . ARG A 1 262 ? -20.399 -43.960 14.712 1.00 37.06 262 ARG A N 1
ATOM 3063 C CA . ARG A 1 262 ? -19.626 -43.140 15.636 1.00 33.22 262 ARG A CA 1
ATOM 3064 C C . ARG A 1 262 ? -18.384 -43.869 16.095 1.00 35.19 262 ARG A C 1
ATOM 3065 O O . ARG A 1 262 ? -18.454 -44.979 16.643 1.00 38.56 262 ARG A O 1
ATOM 3086 N N . GLN A 1 263 ? -17.238 -43.240 15.853 1.00 32.81 263 GLN A N 1
ATOM 3087 C CA . GLN A 1 263 ? -15.950 -43.735 16.314 1.00 35.36 263 GLN A CA 1
ATOM 3088 C C . GLN A 1 263 ? -15.100 -42.531 16.696 1.00 39.34 263 GLN A C 1
ATOM 3089 O O . GLN A 1 263 ? -14.922 -41.601 15.900 1.00 36.16 263 GLN A O 1
ATOM 3103 N N . VAL A 1 264 ? -14.588 -42.553 17.924 1.00 36.36 264 VAL A N 1
ATOM 3104 C CA . VAL A 1 264 ? -13.795 -41.461 18.474 1.00 40.36 264 VAL A CA 1
ATOM 3105 C C . VAL A 1 264 ? -12.499 -42.025 19.029 1.00 39.97 264 VAL A C 1
ATOM 3106 O O . VAL A 1 264 ? -12.511 -43.029 19.742 1.00 40.36 264 VAL A O 1
ATOM 3119 N N . VAL A 1 265 ? -11.385 -41.392 18.685 1.00 32.70 265 VAL A N 1
ATOM 3120 C CA . VAL A 1 265 ? -10.091 -41.803 19.187 1.00 34.06 265 VAL A CA 1
ATOM 3121 C C . VAL A 1 265 ? -9.706 -40.861 20.313 1.00 42.31 265 VAL A C 1
ATOM 3122 O O . VAL A 1 265 ? -9.693 -39.635 20.138 1.00 39.41 265 VAL A O 1
ATOM 3135 N N . LYS A 1 266 ? -9.414 -41.447 21.472 1.00 40.43 266 LYS A N 1
ATOM 3136 C CA A LYS A 1 266 ? -8.929 -40.689 22.617 0.51 40.08 266 LYS A CA 1
ATOM 3137 C CA B LYS A 1 266 ? -8.934 -40.687 22.615 0.49 40.18 266 LYS A CA 1
ATOM 3138 C C . LYS A 1 266 ? -7.422 -40.833 22.699 1.00 41.35 266 LYS A C 1
ATOM 3139 O O . LYS A 1 266 ? -6.903 -41.936 22.882 1.00 45.46 266 LYS A O 1
ATOM 3174 N N . ALA A 1 267 ? -6.719 -39.716 22.558 1.00 39.29 267 ALA A N 1
ATOM 3175 C CA . ALA A 1 267 ? -5.270 -39.722 22.495 1.00 43.39 267 ALA A CA 1
ATOM 3176 C C . ALA A 1 267 ? -4.652 -38.734 23.485 1.00 49.88 267 ALA A C 1
ATOM 3177 O O . ALA A 1 267 ? -4.228 -37.641 23.104 1.00 45.11 267 ALA A O 1
ATOM 3184 N N . GLU A 1 268 ? -4.617 -39.123 24.766 1.00 48.86 268 GLU A N 1
ATOM 3185 C CA . GLU A 1 268 ? -3.911 -38.347 25.786 1.00 47.01 268 GLU A CA 1
ATOM 3186 C C . GLU A 1 268 ? -2.424 -38.587 25.641 1.00 47.96 268 GLU A C 1
ATOM 3187 O O . GLU A 1 268 ? -1.937 -39.705 25.824 1.00 50.27 268 GLU A O 1
ATOM 3199 N N . VAL A 1 269 ? -1.710 -37.525 25.297 1.00 44.77 269 VAL A N 1
ATOM 3200 C CA . VAL A 1 269 ? -0.295 -37.613 24.961 1.00 48.83 269 VAL A CA 1
ATOM 3201 C C . VAL A 1 269 ? 0.552 -38.145 26.131 1.00 47.86 269 VAL A C 1
ATOM 3202 O O . VAL A 1 269 ? 1.559 -38.823 25.923 1.00 50.65 269 VAL A O 1
ATOM 3215 N N . SER A 1 270 ? 0.152 -37.831 27.353 1.00 51.50 270 SER A N 1
ATOM 3216 C CA . SER A 1 270 ? 0.930 -38.250 28.520 1.00 55.60 270 SER A CA 1
ATOM 3217 C C . SER A 1 270 ? 0.517 -39.637 29.015 1.00 58.43 270 SER A C 1
ATOM 3218 O O . SER A 1 270 ? 1.044 -40.121 30.011 1.00 55.56 270 SER A O 1
ATOM 3226 N N . SER A 1 271 ? -0.418 -40.282 28.317 1.00 51.49 271 SER A N 1
ATOM 3227 C CA . SER A 1 271 ? -0.974 -41.554 28.782 1.00 49.70 271 SER A CA 1
ATOM 3228 C C . SER A 1 271 ? -0.218 -42.775 28.264 1.00 49.15 271 SER A C 1
ATOM 3229 O O . SER A 1 271 ? -0.391 -43.871 28.782 1.00 57.45 271 SER A O 1
ATOM 3237 N N . HIS A 1 272 ? 0.612 -42.583 27.247 1.00 51.23 272 HIS A N 1
ATOM 3238 C CA . HIS A 1 272 ? 1.249 -43.695 26.536 1.00 64.91 272 HIS A CA 1
ATOM 3239 C C . HIS A 1 272 ? 0.239 -44.678 25.929 1.00 58.64 272 HIS A C 1
ATOM 3240 O O . HIS A 1 272 ? 0.624 -45.787 25.546 1.00 50.40 272 HIS A O 1
ATOM 3254 N N . ARG A 1 273 ? -1.032 -44.272 25.829 1.00 52.61 273 ARG A N 1
ATOM 3255 C CA . ARG A 1 273 ? -2.079 -45.127 25.274 1.00 50.78 273 ARG A CA 1
ATOM 3256 C C . ARG A 1 273 ? -2.897 -44.399 24.207 1.00 52.15 273 ARG A C 1
ATOM 3257 O O . ARG A 1 273 ? -2.935 -43.168 24.161 1.00 47.96 273 ARG A O 1
ATOM 3278 N N . ILE A 1 274 ? -3.579 -45.174 23.372 1.00 47.32 274 ILE A N 1
ATOM 3279 C CA . ILE A 1 274 ? -4.616 -44.620 22.535 1.00 43.88 274 ILE A CA 1
ATOM 3280 C C . ILE A 1 274 ? -5.827 -45.554 22.619 1.00 42.29 274 ILE A C 1
ATOM 3281 O O . ILE A 1 274 ? -5.675 -46.776 22.651 1.00 47.85 274 ILE A O 1
ATOM 3297 N N . GLN A 1 275 ? -7.020 -44.966 22.723 1.00 38.37 275 GLN A N 1
ATOM 3298 C CA . GLN A 1 275 ? -8.259 -45.725 22.788 1.00 34.89 275 GLN A CA 1
ATOM 3299 C C . GLN A 1 275 ? -9.176 -45.388 21.628 1.00 38.12 275 GLN A C 1
ATOM 3300 O O . GLN A 1 275 ? -9.268 -44.231 21.203 1.00 44.61 275 GLN A O 1
ATOM 3314 N N . VAL A 1 276 ? -9.867 -46.414 21.148 1.00 41.24 276 VAL A N 1
ATOM 3315 C CA . VAL A 1 276 ? -10.868 -46.256 20.116 1.00 40.75 276 VAL A CA 1
ATOM 3316 C C . VAL A 1 276 ? -12.208 -46.590 20.716 1.00 39.94 276 VAL A C 1
ATOM 3317 O O . VAL A 1 276 ? -12.436 -47.706 21.204 1.00 39.97 276 VAL A O 1
ATOM 3330 N N . VAL A 1 277 ? -13.095 -45.608 20.682 1.00 38.66 277 VAL A N 1
ATOM 3331 C CA . VAL A 1 277 ? -14.394 -45.746 21.299 1.00 37.36 277 VAL A CA 1
ATOM 3332 C C . VAL A 1 277 ? -15.543 -45.603 20.312 1.00 35.67 277 VAL A C 1
ATOM 3333 O O . VAL A 1 277 ? -15.675 -44.583 19.626 1.00 41.63 277 VAL A O 1
ATOM 3346 N N . THR A 1 278 ? -16.408 -46.613 20.292 1.00 37.03 278 THR A N 1
ATOM 3347 C CA . THR A 1 278 ? -17.606 -46.604 19.462 1.00 40.08 278 THR A CA 1
ATOM 3348 C C . THR A 1 278 ? -18.845 -46.878 20.309 1.00 43.40 278 THR A C 1
ATOM 3349 O O . THR A 1 278 ? -18.773 -46.837 21.531 1.00 40.97 278 THR A O 1
ATOM 3360 N N . ASP A 1 279 ? -19.977 -47.146 19.664 1.00 41.76 279 ASP A N 1
ATOM 3361 C CA . ASP A 1 279 ? -21.180 -47.555 20.380 1.00 46.59 279 ASP A CA 1
ATOM 3362 C C . ASP A 1 279 ? -20.960 -48.861 21.152 1.00 43.97 279 ASP A C 1
ATOM 3363 O O . ASP A 1 279 ? -21.710 -49.173 22.075 1.00 41.29 279 ASP A O 1
ATOM 3372 N N . ALA A 1 280 ? -19.958 -49.638 20.755 1.00 44.95 280 ALA A N 1
ATOM 3373 C CA . ALA A 1 280 ? -19.649 -50.891 21.441 1.00 48.83 280 ALA A CA 1
ATOM 3374 C C . ALA A 1 280 ? -18.678 -50.688 22.618 1.00 48.56 280 ALA A C 1
ATOM 3375 O O . ALA A 1 280 ? -18.193 -51.654 23.198 1.00 47.77 280 ALA A O 1
ATOM 3382 N N . GLY A 1 281 ? -18.412 -49.429 22.962 1.00 43.93 281 GLY A N 1
ATOM 3383 C CA . GLY A 1 281 ? -17.473 -49.080 24.011 1.00 44.01 281 GLY A CA 1
ATOM 3384 C C . GLY A 1 281 ? -16.046 -49.026 23.506 1.00 45.87 281 GLY A C 1
ATOM 3385 O O . GLY A 1 281 ? -15.814 -48.823 22.315 1.00 42.15 281 GLY A O 1
ATOM 3389 N N . VAL A 1 282 ? -15.086 -49.202 24.412 1.00 40.93 282 VAL A N 1
ATOM 3390 C CA . VAL A 1 282 ? -13.672 -49.227 24.053 1.00 42.61 282 VAL A CA 1
ATOM 3391 C C . VAL A 1 282 ? -13.372 -50.511 23.283 1.00 52.37 282 VAL A C 1
ATOM 3392 O O . VAL A 1 282 ? -13.355 -51.593 23.871 1.00 51.09 282 VAL A O 1
ATOM 3405 N N . ILE A 1 283 ? -13.149 -50.394 21.968 1.00 50.55 283 ILE A N 1
ATOM 3406 C CA . ILE A 1 283 ? -12.901 -51.566 21.124 1.00 40.53 283 ILE A CA 1
ATOM 3407 C C . ILE A 1 283 ? -11.423 -51.792 20.866 1.00 40.72 283 ILE A C 1
ATOM 3408 O O . ILE A 1 283 ? -11.019 -52.878 20.458 1.00 47.62 283 ILE A O 1
ATOM 3424 N N . MET A 1 284 ? -10.620 -50.757 21.088 1.00 41.73 284 MET A N 1
ATOM 3425 C CA . MET A 1 284 ? -9.172 -50.857 21.000 1.00 45.09 284 MET A CA 1
ATOM 3426 C C . MET A 1 284 ? -8.558 -49.998 22.097 1.00 48.16 284 MET A C 1
ATOM 3427 O O . MET A 1 284 ? -8.946 -48.840 22.274 1.00 47.05 284 MET A O 1
ATOM 3441 N N . ASP A 1 285 ? -7.624 -50.586 22.846 1.00 48.20 285 ASP A N 1
ATOM 3442 C CA . ASP A 1 285 ? -6.839 -49.870 23.859 1.00 49.85 285 ASP A CA 1
ATOM 3443 C C . ASP A 1 285 ? -5.400 -50.306 23.661 1.00 49.97 285 ASP A C 1
ATOM 3444 O O . ASP A 1 285 ? -5.024 -51.413 24.036 1.00 51.57 285 ASP A O 1
ATOM 3453 N N . PHE A 1 286 ? -4.614 -49.449 23.018 1.00 49.04 286 PHE A N 1
ATOM 3454 C CA . PHE A 1 286 ? -3.282 -49.819 22.580 1.00 51.93 286 PHE A CA 1
ATOM 3455 C C . PHE A 1 286 ? -2.206 -49.042 23.302 1.00 54.05 286 PHE A C 1
ATOM 3456 O O . PHE A 1 286 ? -2.346 -47.833 23.507 1.00 51.62 286 PHE A O 1
ATOM 3473 N N . PRO A 1 287 ? -1.096 -49.715 23.625 1.00 56.36 287 PRO A N 1
ATOM 3474 C CA . PRO A 1 287 ? 0.087 -48.924 23.959 1.00 62.10 287 PRO A CA 1
ATOM 3475 C C . PRO A 1 287 ? 0.599 -48.209 22.712 1.00 55.87 287 PRO A C 1
ATOM 3476 O O . PRO A 1 287 ? 0.488 -48.742 21.607 1.00 50.70 287 PRO A O 1
ATOM 3487 N N . CYS A 1 288 ? 1.136 -47.012 22.893 1.00 56.80 288 CYS A N 1
ATOM 3488 C CA . CYS A 1 288 ? 1.635 -46.223 21.787 1.00 63.64 288 CYS A CA 1
ATOM 3489 C C . CYS A 1 288 ? 2.628 -45.184 22.275 1.00 65.75 288 CYS A C 1
ATOM 3490 O O . CYS A 1 288 ? 2.683 -44.876 23.467 1.00 73.46 288 CYS A O 1
ATOM 3498 N N . SER A 1 289 ? 3.404 -44.639 21.349 1.00 55.89 289 SER A N 1
ATOM 3499 C CA . SER A 1 289 ? 4.273 -43.513 21.658 1.00 58.86 289 SER A CA 1
ATOM 3500 C C . SER A 1 289 ? 3.849 -42.294 20.849 1.00 59.30 289 SER A C 1
ATOM 3501 O O . SER A 1 289 ? 3.385 -42.408 19.704 1.00 58.30 289 SER A O 1
ATOM 3509 N N . TYR A 1 290 ? 3.972 -41.135 21.483 1.00 57.50 290 TYR A N 1
ATOM 3510 C CA . TYR A 1 290 ? 3.687 -39.855 20.860 1.00 59.46 290 TYR A CA 1
ATOM 3511 C C . TYR A 1 290 ? 5.014 -39.207 20.539 1.00 66.07 290 TYR A C 1
ATOM 3512 O O . TYR A 1 290 ? 6.063 -39.768 20.840 1.00 70.39 290 TYR A O 1
ATOM 3530 N N . GLY A 1 291 ? 4.973 -38.034 19.921 1.00 62.36 291 GLY A N 1
ATOM 3531 C CA . GLY A 1 291 ? 6.193 -37.331 19.578 1.00 72.74 291 GLY A CA 1
ATOM 3532 C C . GLY A 1 291 ? 7.007 -37.013 20.824 1.00 84.85 291 GLY A C 1
ATOM 3533 O O . GLY A 1 291 ? 6.442 -36.621 21.843 1.00 75.62 291 GLY A O 1
ATOM 3537 N N . GLU A 1 292 ? 8.325 -37.185 20.748 1.00 108.96 292 GLU A N 1
ATOM 3538 C CA . GLU A 1 292 ? 9.202 -36.983 21.906 1.00 123.57 292 GLU A CA 1
ATOM 3539 C C . GLU A 1 292 ? 9.129 -35.556 22.458 1.00 120.50 292 GLU A C 1
ATOM 3540 O O . GLU A 1 292 ? 9.524 -35.310 23.599 1.00 126.80 292 GLU A O 1
ATOM 3552 N N . ALA A 1 293 ? 8.638 -34.625 21.641 1.00 96.86 293 ALA A N 1
ATOM 3553 C CA . ALA A 1 293 ? 8.365 -33.252 22.077 1.00 87.56 293 ALA A CA 1
ATOM 3554 C C . ALA A 1 293 ? 9.619 -32.469 22.468 1.00 94.43 293 ALA A C 1
ATOM 3555 O O . ALA A 1 293 ? 9.530 -31.489 23.209 1.00 90.66 293 ALA A O 1
ATOM 3562 N N . ASP A 1 294 ? 10.780 -32.892 21.975 1.00 100.34 294 ASP A N 1
ATOM 3563 C CA . ASP A 1 294 ? 12.020 -32.152 22.213 1.00 107.70 294 ASP A CA 1
ATOM 3564 C C . ASP A 1 294 ? 12.088 -30.924 21.304 1.00 99.61 294 ASP A C 1
ATOM 3565 O O . ASP A 1 294 ? 12.659 -29.898 21.683 1.00 91.03 294 ASP A O 1
ATOM 3574 N N . LEU A 1 295 ? 11.505 -31.047 20.109 1.00 94.88 295 LEU A N 1
ATOM 3575 C CA . LEU A 1 295 ? 11.318 -29.924 19.185 1.00 91.12 295 LEU A CA 1
ATOM 3576 C C . LEU A 1 295 ? 9.837 -29.759 18.850 1.00 84.39 295 LEU A C 1
ATOM 3577 O O . LEU A 1 295 ? 9.046 -30.688 19.023 1.00 78.85 295 LEU A O 1
ATOM 3593 N N . ALA A 1 296 ? 9.474 -28.578 18.357 1.00 87.84 296 ALA A N 1
ATOM 3594 C CA . ALA A 1 296 ? 8.090 -28.269 18.017 1.00 94.31 296 ALA A CA 1
ATOM 3595 C C . ALA A 1 296 ? 7.567 -29.202 16.924 1.00 96.29 296 ALA A C 1
ATOM 3596 O O . ALA A 1 296 ? 6.393 -29.573 16.920 1.00 95.00 296 ALA A O 1
ATOM 3603 N N . ARG A 1 297 ? 8.446 -29.578 16.001 1.00 87.06 297 ARG A N 1
ATOM 3604 C CA . ARG A 1 297 ? 8.099 -30.524 14.946 1.00 81.48 297 ARG A CA 1
ATOM 3605 C C . ARG A 1 297 ? 7.811 -31.910 15.515 1.00 90.64 297 ARG A C 1
ATOM 3606 O O . ARG A 1 297 ? 7.096 -32.699 14.901 1.00 94.54 297 ARG A O 1
ATOM 3627 N N . ASN A 1 298 ? 8.374 -32.197 16.687 1.00 95.04 298 ASN A N 1
ATOM 3628 C CA . ASN A 1 298 ? 8.209 -33.495 17.339 1.00 89.18 298 ASN A CA 1
ATOM 3629 C C . ASN A 1 298 ? 7.094 -33.500 18.379 1.00 76.13 298 ASN A C 1
ATOM 3630 O O . ASN A 1 298 ? 6.977 -34.441 19.158 1.00 73.22 298 ASN A O 1
ATOM 3641 N N . VAL A 1 299 ? 6.287 -32.445 18.402 1.00 64.57 299 VAL A N 1
ATOM 3642 C CA . VAL A 1 299 ? 5.130 -32.396 19.291 1.00 75.29 299 VAL A CA 1
ATOM 3643 C C . VAL A 1 299 ? 3.852 -32.697 18.515 1.00 67.53 299 VAL A C 1
ATOM 3644 O O . VAL A 1 299 ? 3.455 -31.924 17.650 1.00 63.20 299 VAL A O 1
ATOM 3657 N N . THR A 1 300 ? 3.226 -33.827 18.823 1.00 71.74 300 THR A N 1
ATOM 3658 C CA . THR A 1 300 ? 1.895 -34.133 18.320 1.00 66.68 300 THR A CA 1
ATOM 3659 C C . THR A 1 300 ? 0.954 -33.002 18.727 1.00 59.94 300 THR A C 1
ATOM 3660 O O . THR A 1 300 ? 0.821 -32.708 19.908 1.00 60.90 300 THR A O 1
ATOM 3671 N N . ARG A 1 301 ? 0.323 -32.350 17.756 1.00 53.08 301 ARG A N 1
ATOM 3672 C CA . ARG A 1 301 ? -0.496 -31.172 18.039 1.00 54.24 301 ARG A CA 1
ATOM 3673 C C . ARG A 1 301 ? -1.714 -31.501 18.894 1.00 54.29 301 ARG A C 1
ATOM 3674 O O . ARG A 1 301 ? -2.307 -32.581 18.779 1.00 50.11 301 ARG A O 1
ATOM 3695 N N . ASN A 1 302 ? -2.103 -30.540 19.721 1.00 55.92 302 ASN A N 1
ATOM 3696 C CA . ASN A 1 302 ? -3.246 -30.698 20.612 1.00 54.45 302 ASN A CA 1
ATOM 3697 C C . ASN A 1 302 ? -4.534 -30.367 19.880 1.00 55.51 302 ASN A C 1
ATOM 3698 O O . ASN A 1 302 ? -4.552 -29.503 19.006 1.00 51.95 302 ASN A O 1
ATOM 3709 N N . GLY A 1 303 ? -5.605 -31.065 20.236 1.00 49.65 303 GLY A N 1
ATOM 3710 C CA . GLY A 1 303 ? -6.927 -30.717 19.768 1.00 52.01 303 GLY A CA 1
ATOM 3711 C C . GLY A 1 303 ? -7.549 -31.790 18.891 1.00 49.95 303 GLY A C 1
ATOM 3712 O O . GLY A 1 303 ? -6.950 -32.834 18.631 1.00 51.55 303 GLY A O 1
ATOM 3716 N N . ILE A 1 304 ? -8.771 -31.531 18.454 1.00 45.00 304 ILE A N 1
ATOM 3717 C CA . ILE A 1 304 ? -9.513 -32.503 17.666 1.00 45.93 304 ILE A CA 1
ATOM 3718 C C . ILE A 1 304 ? -8.993 -32.523 16.220 1.00 46.65 304 ILE A C 1
ATOM 3719 O O . ILE A 1 304 ? -9.139 -31.549 15.484 1.00 47.79 304 ILE A O 1
ATOM 3735 N N . HIS A 1 305 ? -8.365 -33.640 15.849 1.00 50.16 305 HIS A N 1
ATOM 3736 C CA . HIS A 1 305 ? -7.938 -33.916 14.477 1.00 45.81 305 HIS A CA 1
ATOM 3737 C C . HIS A 1 305 ? -9.048 -34.607 13.697 1.00 45.17 305 HIS A C 1
ATOM 3738 O O . HIS A 1 305 ? -9.947 -35.209 14.285 1.00 40.56 305 HIS A O 1
ATOM 3753 N N . VAL A 1 306 ? -8.962 -34.547 12.370 1.00 45.39 306 VAL A N 1
ATOM 3754 C CA . VAL A 1 306 ? -9.887 -35.288 11.506 1.00 41.67 306 VAL A CA 1
ATOM 3755 C C . VAL A 1 306 ? -9.066 -36.212 10.628 1.00 40.20 306 VAL A C 1
ATOM 3756 O O . VAL A 1 306 ? -8.102 -35.791 9.998 1.00 42.30 306 VAL A O 1
ATOM 3769 N N . VAL A 1 307 ? -9.447 -37.481 10.620 1.00 46.71 307 VAL A N 1
ATOM 3770 C CA . VAL A 1 307 ? -8.877 -38.470 9.717 1.00 42.28 307 VAL A CA 1
ATOM 3771 C C . VAL A 1 307 ? -9.238 -38.098 8.290 1.00 41.13 307 VAL A C 1
ATOM 3772 O O . VAL A 1 307 ? -10.397 -37.840 8.010 1.00 37.68 307 VAL A O 1
ATOM 3785 N N . THR A 1 308 ? -8.270 -38.084 7.388 1.00 46.61 308 THR A N 1
ATOM 3786 C CA . THR A 1 308 ? -8.612 -37.824 5.992 1.00 50.20 308 THR A CA 1
ATOM 3787 C C . THR A 1 308 ? -8.230 -39.050 5.164 1.00 59.62 308 THR A C 1
ATOM 3788 O O . THR A 1 308 ? -9.054 -39.948 4.969 1.00 71.39 308 THR A O 1
ATOM 3799 N N . GLU A 1 309 ? -6.983 -39.126 4.730 1.00 52.23 309 GLU A N 1
ATOM 3800 C CA . GLU A 1 309 ? -6.548 -40.237 3.890 1.00 60.18 309 GLU A CA 1
ATOM 3801 C C . GLU A 1 309 ? -5.826 -41.315 4.695 1.00 46.59 309 GLU A C 1
ATOM 3802 O O . GLU A 1 309 ? -5.390 -41.086 5.835 1.00 46.62 309 GLU A O 1
ATOM 3814 N N . LYS A 1 310 ? -5.722 -42.509 4.123 1.00 43.30 310 LYS A N 1
ATOM 3815 C CA . LYS A 1 310 ? -4.902 -43.564 4.728 1.00 51.27 310 LYS A CA 1
ATOM 3816 C C . LYS A 1 310 ? -4.163 -44.415 3.673 1.00 56.32 310 LYS A C 1
ATOM 3817 O O . LYS A 1 310 ? -4.657 -44.609 2.557 1.00 56.14 310 LYS A O 1
ATOM 3836 N N . TYR A 1 311 ? -2.985 -44.915 4.052 1.00 55.14 311 TYR A N 1
ATOM 3837 C CA . TYR A 1 311 ? -2.075 -45.650 3.157 1.00 65.90 311 TYR A CA 1
ATOM 3838 C C . TYR A 1 311 ? -1.607 -46.933 3.818 1.00 58.08 311 TYR A C 1
ATOM 3839 O O . TYR A 1 311 ? -1.028 -46.897 4.901 1.00 61.82 311 TYR A O 1
ATOM 3857 N N . SER A 1 312 ? -1.837 -48.064 3.167 1.00 50.76 312 SER A N 1
ATOM 3858 C CA . SER A 1 312 ? -1.439 -49.360 3.715 1.00 55.72 312 SER A CA 1
ATOM 3859 C C . SER A 1 312 ? 0.078 -49.575 3.661 1.00 64.72 312 SER A C 1
ATOM 3860 O O . SER A 1 312 ? 0.676 -50.043 4.636 1.00 58.75 312 SER A O 1
ATOM 3868 N N . ASP A 1 313 ? 0.696 -49.247 2.526 1.00 74.22 313 ASP A N 1
ATOM 3869 C CA . ASP A 1 313 ? 2.153 -49.328 2.399 1.00 90.77 313 ASP A CA 1
ATOM 3870 C C . ASP A 1 313 ? 2.678 -48.148 1.596 1.00 103.74 313 ASP A C 1
ATOM 3871 O O . ASP A 1 313 ? 2.155 -47.817 0.530 1.00 96.70 313 ASP A O 1
ATOM 3880 N N . PHE A 1 314 ? 3.729 -47.530 2.124 1.00 127.64 314 PHE A N 1
ATOM 3881 C CA . PHE A 1 314 ? 4.185 -46.232 1.657 1.00 135.83 314 PHE A CA 1
ATOM 3882 C C . PHE A 1 314 ? 5.378 -45.785 2.505 1.00 147.17 314 PHE A C 1
ATOM 3883 O O . PHE A 1 314 ? 5.239 -44.906 3.350 1.00 156.53 314 PHE A O 1
ATOM 3893 N N . TYR A 1 315 ? 6.543 -46.394 2.284 1.00 138.62 315 TYR A N 1
ATOM 3894 C CA . TYR A 1 315 ? 7.704 -46.167 3.155 1.00 133.61 315 TYR A CA 1
ATOM 3895 C C . TYR A 1 315 ? 8.523 -44.915 2.797 1.00 116.99 315 TYR A C 1
ATOM 3896 O O . TYR A 1 315 ? 8.982 -44.746 1.674 1.00 114.95 315 TYR A O 1
ATOM 3914 N N . MET A 1 316 ? 8.733 -44.070 3.805 1.00 105.14 316 MET A N 1
ATOM 3915 C CA . MET A 1 316 ? 9.029 -42.646 3.619 1.00 102.46 316 MET A CA 1
ATOM 3916 C C . MET A 1 316 ? 10.506 -42.245 3.699 1.00 113.79 316 MET A C 1
ATOM 3917 O O . MET A 1 316 ? 11.319 -42.944 4.304 1.00 114.81 316 MET A O 1
ATOM 3931 N N . SER A 1 317 ? 10.827 -41.103 3.083 1.00 126.47 317 SER A N 1
ATOM 3932 C CA A SER A 1 317 ? 12.172 -40.529 3.135 0.49 132.06 317 SER A CA 1
ATOM 3933 C CA B SER A 1 317 ? 12.172 -40.528 3.136 0.51 132.04 317 SER A CA 1
ATOM 3934 C C . SER A 1 317 ? 12.231 -39.348 4.106 1.00 140.54 317 SER A C 1
ATOM 3935 O O . SER A 1 317 ? 11.749 -38.255 3.800 1.00 138.80 317 SER A O 1
ATOM 3948 N N . ASN A 1 318 ? 12.834 -39.576 5.273 1.00 158.60 318 ASN A N 1
ATOM 3949 C CA . ASN A 1 318 ? 12.942 -38.558 6.320 1.00 162.70 318 ASN A CA 1
ATOM 3950 C C . ASN A 1 318 ? 14.319 -37.887 6.341 1.00 160.56 318 ASN A C 1
ATOM 3951 O O . ASN A 1 318 ? 15.293 -38.494 6.788 1.00 157.44 318 ASN A O 1
ATOM 3962 N N . PRO A 1 319 ? 14.407 -36.628 5.869 1.00 127.53 319 PRO A N 1
ATOM 3963 C CA . PRO A 1 319 ? 15.714 -35.953 5.864 1.00 119.79 319 PRO A CA 1
ATOM 3964 C C . PRO A 1 319 ? 16.281 -35.646 7.260 1.00 121.81 319 PRO A C 1
ATOM 3965 O O . PRO A 1 319 ? 17.446 -35.952 7.532 1.00 110.66 319 PRO A O 1
ATOM 3976 N N . ALA A 1 320 ? 15.465 -35.054 8.129 1.00 150.58 320 ALA A N 1
ATOM 3977 C CA . ALA A 1 320 ? 15.936 -34.574 9.429 1.00 160.93 320 ALA A CA 1
ATOM 3978 C C . ALA A 1 320 ? 16.360 -35.698 10.377 1.00 162.96 320 ALA A C 1
ATOM 3979 O O . ALA A 1 320 ? 17.107 -35.463 11.326 1.00 161.05 320 ALA A O 1
ATOM 3986 N N . ALA A 1 321 ? 15.882 -36.913 10.124 1.00 165.15 321 ALA A N 1
ATOM 3987 C CA . ALA A 1 321 ? 16.196 -38.055 10.980 1.00 167.09 321 ALA A CA 1
ATOM 3988 C C . ALA A 1 321 ? 17.503 -38.729 10.566 1.00 166.75 321 ALA A C 1
ATOM 3989 O O . ALA A 1 321 ? 18.337 -39.044 11.415 1.00 173.20 321 ALA A O 1
ATOM 3996 N N . GLY A 1 322 ? 17.667 -38.951 9.262 1.00 147.35 322 GLY A N 1
ATOM 3997 C CA . GLY A 1 322 ? 18.872 -39.559 8.718 1.00 141.59 322 GLY A CA 1
ATOM 3998 C C . GLY A 1 322 ? 18.597 -40.768 7.840 1.00 138.84 322 GLY A C 1
ATOM 3999 O O . GLY A 1 322 ? 19.439 -41.159 7.030 1.00 134.49 322 GLY A O 1
ATOM 4003 N N . TYR A 1 323 ? 17.420 -41.364 8.006 1.00 148.12 323 TYR A N 1
ATOM 4004 C CA . TYR A 1 323 ? 17.029 -42.537 7.232 1.00 151.45 323 TYR A CA 1
ATOM 4005 C C . TYR A 1 323 ? 16.365 -42.122 5.922 1.00 155.93 323 TYR A C 1
ATOM 4006 O O . TYR A 1 323 ? 15.534 -41.214 5.905 1.00 160.64 323 TYR A O 1
ATOM 4024 N N . SER A 1 324 ? 16.728 -42.797 4.834 1.00 144.22 324 SER A N 1
ATOM 4025 C CA . SER A 1 324 ? 16.231 -42.456 3.502 1.00 141.51 324 SER A CA 1
ATOM 4026 C C . SER A 1 324 ? 15.215 -43.474 2.979 1.00 137.92 324 SER A C 1
ATOM 4027 O O . SER A 1 324 ? 14.828 -43.425 1.810 1.00 143.17 324 SER A O 1
ATOM 4035 N N . HIS A 1 325 ? 14.781 -44.389 3.844 1.00 107.36 325 HIS A N 1
ATOM 4036 C CA . HIS A 1 325 ? 13.911 -45.487 3.421 1.00 101.73 325 HIS A CA 1
ATOM 4037 C C . HIS A 1 325 ? 13.176 -46.117 4.618 1.00 104.87 325 HIS A C 1
ATOM 4038 O O . HIS A 1 325 ? 13.125 -47.340 4.761 1.00 96.87 325 HIS A O 1
ATOM 4052 N N . ILE A 1 326 ? 12.599 -45.269 5.468 1.00 150.01 326 ILE A N 1
ATOM 4053 C CA . ILE A 1 326 ? 11.868 -45.719 6.655 1.00 152.45 326 ILE A CA 1
ATOM 4054 C C . ILE A 1 326 ? 10.589 -46.453 6.272 1.00 152.06 326 ILE A C 1
ATOM 4055 O O . ILE A 1 326 ? 9.759 -45.915 5.542 1.00 160.99 326 ILE A O 1
ATOM 4071 N N . HIS A 1 327 ? 10.420 -47.669 6.784 1.00 139.63 327 HIS A N 1
ATOM 4072 C CA . HIS A 1 327 ? 9.233 -48.456 6.464 1.00 128.46 327 HIS A CA 1
ATOM 4073 C C . HIS A 1 327 ? 8.001 -47.909 7.191 1.00 112.62 327 HIS A C 1
ATOM 4074 O O . HIS A 1 327 ? 7.850 -48.084 8.404 1.00 117.98 327 HIS A O 1
ATOM 4088 N N A GLU A 1 328 ? 7.133 -47.235 6.436 0.27 84.76 328 GLU A N 1
ATOM 4089 N N C GLU A 1 328 ? 7.121 -47.267 6.425 0.35 84.91 328 GLU A N 1
ATOM 4090 C CA A GLU A 1 328 ? 5.930 -46.620 6.990 0.27 79.30 328 GLU A CA 1
ATOM 4091 C CA B GLU A 1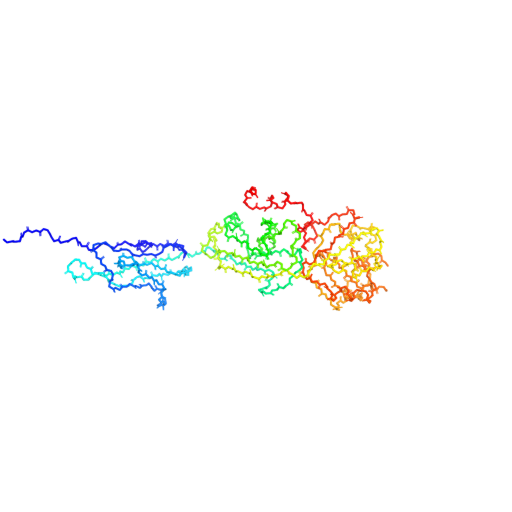 328 ? 5.798 -45.805 6.314 0.38 76.51 328 GLU A CA 1
ATOM 4092 C CA C GLU A 1 328 ? 5.934 -46.616 6.967 0.35 78.69 328 GLU A CA 1
ATOM 4093 C C A GLU A 1 328 ? 4.675 -47.318 6.468 0.27 81.31 328 GLU A C 1
ATOM 4094 C C C GLU A 1 328 ? 4.664 -47.307 6.467 0.35 81.20 328 GLU A C 1
ATOM 4095 O O A GLU A 1 328 ? 4.325 -47.193 5.293 0.27 71.31 328 GLU A O 1
ATOM 4096 O O C GLU A 1 328 ? 4.293 -47.167 5.301 0.35 72.22 328 GLU A O 1
ATOM 4128 N N . ARG A 1 329 ? 4.001 -48.038 7.362 1.00 118.75 329 ARG A N 1
ATOM 4129 C CA . ARG A 1 329 ? 2.822 -48.830 7.009 1.00 98.15 329 ARG A CA 1
ATOM 4130 C C . ARG A 1 329 ? 1.596 -48.541 7.883 1.00 72.53 329 ARG A C 1
ATOM 4131 O O . ARG A 1 329 ? 1.710 -47.995 8.983 1.00 58.52 329 ARG A O 1
ATOM 4152 N N . TRP A 1 330 ? 0.431 -48.939 7.374 1.00 66.22 330 TRP A N 1
ATOM 4153 C CA . TRP A 1 330 ? -0.844 -48.775 8.062 1.00 53.76 330 TRP A CA 1
ATOM 4154 C C . TRP A 1 330 ? -0.995 -47.367 8.618 1.00 53.44 330 TRP A C 1
ATOM 4155 O O . TRP A 1 330 ? -1.323 -47.182 9.798 1.00 54.03 330 TRP A O 1
ATOM 4176 N N . ALA A 1 331 ? -0.761 -46.382 7.755 1.00 59.59 331 ALA A N 1
ATOM 4177 C CA . ALA A 1 331 ? -0.716 -44.985 8.159 1.00 60.32 331 ALA A CA 1
ATOM 4178 C C . ALA A 1 331 ? -2.032 -44.279 7.865 1.00 56.75 331 ALA A C 1
ATOM 4179 O O . ALA A 1 331 ? -2.469 -44.204 6.721 1.00 53.50 331 ALA A O 1
ATOM 4186 N N . VAL A 1 332 ? -2.664 -43.784 8.923 1.00 55.48 332 VAL A N 1
ATOM 4187 C CA . VAL A 1 332 ? -3.879 -42.992 8.827 1.00 48.20 332 VAL A CA 1
ATOM 4188 C C . VAL A 1 332 ? -3.498 -41.530 9.034 1.00 51.37 332 VAL A C 1
ATOM 4189 O O . VAL A 1 332 ? -2.970 -41.174 10.102 1.00 47.06 332 VAL A O 1
ATOM 4202 N N . ARG A 1 333 ? -3.742 -40.683 8.034 1.00 46.73 333 ARG A N 1
ATOM 4203 C CA . ARG A 1 333 ? -3.414 -39.260 8.162 1.00 48.47 333 ARG A CA 1
ATOM 4204 C C . ARG A 1 333 ? -4.371 -38.545 9.094 1.00 45.22 333 ARG A C 1
ATOM 4205 O O . ARG A 1 333 ? -5.581 -38.653 8.927 1.00 39.37 333 ARG A O 1
ATOM 4226 N N . ILE A 1 334 ? -3.839 -37.812 10.072 1.00 47.97 334 ILE A N 1
ATOM 4227 C CA . ILE A 1 334 ? -4.698 -37.030 10.958 1.00 46.51 334 ILE A CA 1
ATOM 4228 C C . ILE A 1 334 ? -4.407 -35.535 10.875 1.00 44.48 334 ILE A C 1
ATOM 4229 O O . ILE A 1 334 ? -5.049 -34.732 11.552 1.00 44.71 334 ILE A O 1
ATOM 4245 N N . SER A 1 335 ? -3.472 -35.162 10.005 1.00 47.23 335 SER A N 1
ATOM 4246 C CA . SER A 1 335 ? -3.230 -33.760 9.684 1.00 51.78 335 SER A CA 1
ATOM 4247 C C . SER A 1 335 ? -2.395 -33.621 8.413 1.00 53.90 335 SER A C 1
ATOM 4248 O O . SER A 1 335 ? -1.572 -34.485 8.096 1.00 54.40 335 SER A O 1
ATOM 4256 N N . ASN A 1 336 ? -2.590 -32.518 7.699 1.00 53.05 336 ASN A N 1
ATOM 4257 C CA . ASN A 1 336 ? -1.740 -32.230 6.550 1.00 65.17 336 ASN A CA 1
ATOM 4258 C C . ASN A 1 336 ? -0.335 -31.836 6.996 1.00 63.83 336 ASN A C 1
ATOM 4259 O O . ASN A 1 336 ? 0.573 -31.760 6.185 1.00 57.26 336 ASN A O 1
ATOM 4270 N N . ASN A 1 337 ? -0.138 -31.606 8.292 1.00 57.48 337 ASN A N 1
ATOM 4271 C CA . ASN A 1 337 ? 1.198 -31.260 8.765 1.00 61.88 337 ASN A CA 1
ATOM 4272 C C . ASN A 1 337 ? 2.111 -32.486 8.847 1.00 63.77 337 ASN A C 1
ATOM 4273 O O . ASN A 1 337 ? 3.283 -32.363 9.190 1.00 73.76 337 ASN A O 1
ATOM 4284 N N . GLY A 1 338 ? 1.571 -33.658 8.515 1.00 54.78 338 GLY A N 1
ATOM 4285 C CA . GLY A 1 338 ? 2.355 -34.883 8.483 1.00 56.06 338 GLY A CA 1
ATOM 4286 C C . GLY A 1 338 ? 2.105 -35.844 9.638 1.00 58.23 338 GLY A C 1
ATOM 4287 O O . GLY A 1 338 ? 2.757 -36.884 9.741 1.00 54.29 338 GLY A O 1
ATOM 4291 N N . GLU A 1 339 ? 1.161 -35.515 10.513 1.00 59.52 339 GLU A N 1
ATOM 4292 C CA . GLU A 1 339 ? 0.824 -36.425 11.599 1.00 54.21 339 GLU A CA 1
ATOM 4293 C C . GLU A 1 339 ? 0.022 -37.632 11.090 1.00 51.20 339 GLU A C 1
ATOM 4294 O O . GLU A 1 339 ? -1.020 -37.474 10.456 1.00 47.81 339 GLU A O 1
ATOM 4306 N N . PHE A 1 340 ? 0.532 -38.830 11.369 1.00 52.51 340 PHE A N 1
ATOM 4307 C CA . PHE A 1 340 ? -0.195 -40.076 11.149 1.00 54.96 340 PHE A CA 1
ATOM 4308 C C . PHE A 1 340 ? -0.364 -40.886 12.444 1.00 54.05 340 PHE A C 1
ATOM 4309 O O . PHE A 1 340 ? 0.424 -40.763 13.385 1.00 50.83 340 PHE A O 1
ATOM 4326 N N . ILE A 1 341 ? -1.406 -41.709 12.482 1.00 49.12 341 ILE A N 1
ATOM 4327 C CA . ILE A 1 341 ? -1.421 -42.879 13.349 1.00 52.16 341 ILE A CA 1
ATOM 4328 C C . ILE A 1 341 ? -0.930 -44.020 12.467 1.00 58.27 341 ILE A C 1
ATOM 4329 O O . ILE A 1 341 ? -1.555 -44.318 11.439 1.00 49.97 341 ILE A O 1
ATOM 4345 N N . HIS A 1 342 ? 0.186 -44.645 12.834 1.00 54.99 342 HIS A N 1
ATOM 4346 C CA . HIS A 1 342 ? 0.794 -45.639 11.951 1.00 63.35 342 HIS A CA 1
ATOM 4347 C C . HIS A 1 342 ? 1.610 -46.682 12.694 1.00 59.68 342 HIS A C 1
ATOM 4348 O O . HIS A 1 342 ? 1.737 -46.640 13.918 1.00 54.00 342 HIS A O 1
ATOM 4363 N N . ALA A 1 343 ? 2.164 -47.623 11.939 1.00 52.96 343 ALA A N 1
ATOM 4364 C CA . ALA A 1 343 ? 3.024 -48.649 12.509 1.00 62.46 343 ALA A CA 1
ATOM 4365 C C . ALA A 1 343 ? 4.358 -48.041 12.920 1.00 67.95 343 ALA A C 1
ATOM 4366 O O . ALA A 1 343 ? 4.858 -47.121 12.273 1.00 69.78 343 ALA A O 1
ATOM 4373 N N . ASN A 1 344 ? 4.922 -48.553 14.007 1.00 73.27 344 ASN A N 1
ATOM 4374 C CA . ASN A 1 344 ? 6.227 -48.110 14.471 1.00 80.64 344 ASN A CA 1
ATOM 4375 C C . ASN A 1 344 ? 7.309 -48.641 13.532 1.00 80.37 344 ASN A C 1
ATOM 4376 O O . ASN A 1 344 ? 7.453 -49.855 13.393 1.00 79.72 344 ASN A O 1
ATOM 4387 N N . PRO A 1 345 ? 8.060 -47.741 12.871 1.00 83.95 345 PRO A N 1
ATOM 4388 C CA . PRO A 1 345 ? 9.091 -48.196 11.924 1.00 95.36 345 PRO A CA 1
ATOM 4389 C C . PRO A 1 345 ? 10.253 -48.959 12.564 1.00 110.17 345 PRO A C 1
ATOM 4390 O O . PRO A 1 345 ? 10.788 -49.881 11.947 1.00 117.32 345 PRO A O 1
ATOM 4401 N N . MET A 1 346 ? 10.642 -48.567 13.773 1.00 109.54 346 MET A N 1
ATOM 4402 C CA . MET A 1 346 ? 11.784 -49.172 14.454 1.00 111.56 346 MET A CA 1
ATOM 4403 C C . MET A 1 346 ? 11.609 -50.680 14.626 1.00 114.97 346 MET A C 1
ATOM 4404 O O . MET A 1 346 ? 10.837 -51.136 15.469 1.00 115.82 346 MET A O 1
ATOM 4418 N N . ASN A 1 353 ? 15.734 -42.869 17.274 1.00 148.76 353 ASN A N 1
ATOM 4419 C CA . ASN A 1 353 ? 15.860 -41.430 17.079 1.00 152.52 353 ASN A CA 1
ATOM 4420 C C . ASN A 1 353 ? 14.492 -40.747 17.142 1.00 159.74 353 ASN A C 1
ATOM 4421 O O . ASN A 1 353 ? 13.498 -41.287 16.654 1.00 157.36 353 ASN A O 1
ATOM 4432 N N . SER A 1 354 ? 14.447 -39.563 17.749 1.00 177.94 354 SER A N 1
ATOM 4433 C CA . SER A 1 354 ? 13.187 -38.858 17.987 1.00 186.43 354 SER A CA 1
ATOM 4434 C C . SER A 1 354 ? 12.615 -38.216 16.724 1.00 184.01 354 SER A C 1
ATOM 4435 O O . SER A 1 354 ? 11.448 -37.823 16.699 1.00 189.25 354 SER A O 1
ATOM 4443 N N . ASN A 1 355 ? 13.437 -38.110 15.683 1.00 169.83 355 ASN A N 1
ATOM 4444 C CA . ASN A 1 355 ? 13.026 -37.478 14.432 1.00 164.08 355 ASN A CA 1
ATOM 4445 C C . ASN A 1 355 ? 12.447 -38.474 13.423 1.00 162.52 355 ASN A C 1
ATOM 4446 O O . ASN A 1 355 ? 11.768 -38.076 12.476 1.00 160.50 355 ASN A O 1
ATOM 4457 N N . VAL A 1 356 ? 12.722 -39.761 13.628 1.00 170.58 356 VAL A N 1
ATOM 4458 C CA . VAL A 1 356 ? 12.257 -40.819 12.726 1.00 177.27 356 VAL A CA 1
ATOM 4459 C C . VAL A 1 356 ? 10.733 -40.810 12.615 1.00 194.48 356 VAL A C 1
ATOM 4460 O O . VAL A 1 356 ? 10.176 -41.097 11.554 1.00 197.43 356 VAL A O 1
ATOM 4473 N N . THR A 1 357 ? 10.071 -40.481 13.719 1.00 201.50 357 THR A N 1
ATOM 4474 C CA . THR A 1 357 ? 8.629 -40.275 13.732 1.00 201.65 357 THR A CA 1
ATOM 4475 C C . THR A 1 357 ? 8.342 -39.006 14.513 1.00 187.14 357 THR A C 1
ATOM 4476 O O . THR A 1 357 ? 8.478 -38.979 15.734 1.00 191.18 357 THR A O 1
ATOM 4487 N N . ASN A 1 358 ? 7.959 -37.955 13.802 1.00 144.85 358 ASN A N 1
ATOM 4488 C CA . ASN A 1 358 ? 7.787 -36.646 14.411 1.00 110.89 358 ASN A CA 1
ATOM 4489 C C . ASN A 1 358 ? 6.590 -36.606 15.354 1.00 84.40 358 ASN A C 1
ATOM 4490 O O . ASN A 1 358 ? 6.630 -37.186 16.439 1.00 76.92 358 ASN A O 1
ATOM 4501 N N . GLY A 1 359 ? 5.523 -35.930 14.943 1.00 82.69 359 GLY A N 1
ATOM 4502 C CA . GLY A 1 359 ? 4.343 -35.815 15.774 1.00 75.71 359 GLY A CA 1
ATOM 4503 C C . GLY A 1 359 ? 3.429 -37.017 15.638 1.00 67.67 359 GLY A C 1
ATOM 4504 O O . GLY A 1 359 ? 2.299 -36.992 16.116 1.00 59.98 359 GLY A O 1
ATOM 4508 N N . CYS A 1 360 ? 3.913 -38.076 14.999 1.00 65.52 360 CYS A N 1
ATOM 4509 C CA . CYS A 1 360 ? 3.080 -39.243 14.760 1.00 64.87 360 CYS A CA 1
ATOM 4510 C C . CYS A 1 360 ? 2.743 -40.029 16.028 1.00 63.13 360 CYS A C 1
ATOM 4511 O O . CYS A 1 360 ? 3.413 -39.918 17.069 1.00 55.83 360 CYS A O 1
ATOM 4519 N N . ILE A 1 361 ? 1.680 -40.819 15.920 1.00 55.15 361 ILE A N 1
ATOM 4520 C CA . ILE A 1 361 ? 1.309 -41.758 16.957 1.00 57.39 361 ILE A CA 1
ATOM 4521 C C . ILE A 1 361 ? 1.691 -43.143 16.473 1.00 59.40 361 ILE A C 1
ATOM 4522 O O . ILE A 1 361 ? 1.105 -43.667 15.516 1.00 58.47 361 ILE A O 1
ATOM 4538 N N . ASN A 1 362 ? 2.692 -43.715 17.133 1.00 51.95 362 ASN A N 1
ATOM 4539 C CA . ASN A 1 362 ? 3.268 -44.988 16.736 1.00 60.94 362 ASN A CA 1
ATOM 4540 C C . ASN A 1 362 ? 2.661 -46.159 17.478 1.00 54.15 362 ASN A C 1
ATOM 4541 O O . ASN A 1 362 ? 2.574 -46.160 18.707 1.00 54.94 362 ASN A O 1
ATOM 4552 N N . LEU A 1 363 ? 2.247 -47.156 16.706 1.00 57.06 363 LEU A N 1
ATOM 4553 C CA . LEU A 1 363 ? 1.662 -48.380 17.227 1.00 53.73 363 LEU A CA 1
ATOM 4554 C C . LEU A 1 363 ? 2.508 -49.567 16.788 1.00 55.89 363 LEU A C 1
ATOM 4555 O O . LEU A 1 363 ? 3.337 -49.448 15.882 1.00 59.93 363 LEU A O 1
ATOM 4571 N N . SER A 1 364 ? 2.295 -50.714 17.422 1.00 57.24 364 SER A N 1
ATOM 4572 C CA . SER A 1 364 ? 2.812 -51.963 16.892 1.00 62.36 364 SER A CA 1
ATOM 4573 C C . SER A 1 364 ? 2.195 -52.146 15.511 1.00 63.60 364 SER A C 1
ATOM 4574 O O . SER A 1 364 ? 1.091 -51.661 15.254 1.00 60.64 364 SER A O 1
ATOM 4582 N N . THR A 1 365 ? 2.901 -52.835 14.623 1.00 64.84 365 THR A N 1
ATOM 4583 C CA . THR A 1 365 ? 2.414 -53.010 13.259 1.00 70.76 365 THR A CA 1
ATOM 4584 C C . THR A 1 365 ? 1.053 -53.717 13.264 1.00 58.43 365 THR A C 1
ATOM 4585 O O . THR A 1 365 ? 0.154 -53.372 12.487 1.00 54.50 365 THR A O 1
ATOM 4596 N N . GLU A 1 366 ? 0.891 -54.685 14.162 1.00 60.09 366 GLU A N 1
ATOM 4597 C CA . GLU A 1 366 ? -0.357 -55.436 14.271 1.00 67.73 366 GLU A CA 1
ATOM 4598 C C . GLU A 1 366 ? -1.516 -54.552 14.731 1.00 65.75 366 GLU A C 1
ATOM 4599 O O . GLU A 1 366 ? -2.629 -54.642 14.195 1.00 55.29 366 GLU A O 1
ATOM 4611 N N . ASN A 1 367 ? -1.261 -53.722 15.742 1.00 68.28 367 ASN A N 1
ATOM 4612 C CA . ASN A 1 367 ? -2.272 -52.796 16.237 1.00 57.11 367 ASN A CA 1
ATOM 4613 C C . ASN A 1 367 ? -2.576 -51.723 15.211 1.00 47.85 367 ASN A C 1
ATOM 4614 O O . ASN A 1 367 ? -3.721 -51.322 15.052 1.00 43.41 367 ASN A O 1
ATOM 4625 N N . ALA A 1 368 ? -1.534 -51.256 14.527 1.00 52.16 368 ALA A N 1
ATOM 4626 C CA . ALA A 1 368 ? -1.681 -50.206 13.529 1.00 53.97 368 ALA A CA 1
ATOM 4627 C C . ALA A 1 368 ? -2.607 -50.646 12.408 1.00 52.07 368 ALA A C 1
ATOM 4628 O O . ALA A 1 368 ? -3.417 -49.856 11.929 1.00 47.03 368 ALA A O 1
ATOM 4635 N N . GLU A 1 369 ? -2.498 -51.909 12.006 1.00 57.94 369 GLU A N 1
ATOM 4636 C CA . GLU A 1 369 ? -3.325 -52.435 10.924 1.00 60.98 369 GLU A CA 1
ATOM 4637 C C . GLU A 1 369 ? -4.772 -52.537 11.377 1.00 50.75 369 GLU A C 1
ATOM 4638 O O . GLU A 1 369 ? -5.703 -52.264 10.612 1.00 43.08 369 GLU A O 1
ATOM 4650 N N . GLN A 1 370 ? -4.975 -52.948 12.622 1.00 48.82 370 GLN A N 1
ATOM 4651 C CA . GLN A 1 370 ? -6.334 -53.058 13.130 1.00 45.69 370 GLN A CA 1
ATOM 4652 C C . GLN A 1 370 ? -7.013 -51.702 13.156 1.00 43.74 370 GLN A C 1
ATOM 4653 O O . GLN A 1 370 ? -8.180 -51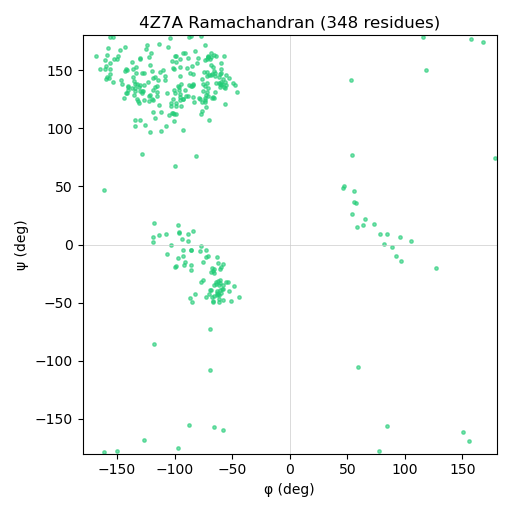.587 12.776 1.00 45.26 370 GLN A O 1
ATOM 4667 N N . TYR A 1 371 ? -6.292 -50.678 13.607 1.00 43.16 371 TYR A N 1
ATOM 4668 C CA . TYR A 1 371 ? -6.871 -49.344 13.660 1.00 43.11 371 TYR A CA 1
ATOM 4669 C C . TYR A 1 371 ? -7.099 -48.870 12.220 1.00 44.53 371 TYR A C 1
ATOM 4670 O O . TYR A 1 371 ? -8.148 -48.323 11.891 1.00 44.41 371 TYR A O 1
ATOM 4688 N N . TYR A 1 372 ? -6.097 -49.090 11.377 1.00 47.36 372 TYR A N 1
ATOM 4689 C CA . TYR A 1 372 ? -6.171 -48.711 9.956 1.00 44.74 372 TYR A CA 1
ATOM 4690 C C . TYR A 1 372 ? -7.435 -49.233 9.290 1.00 39.46 372 TYR A C 1
ATOM 4691 O O . TYR A 1 372 ? -8.169 -48.493 8.622 1.00 41.65 372 TYR A O 1
ATOM 4709 N N . ARG A 1 373 ? -7.726 -50.511 9.489 1.00 40.57 373 ARG A N 1
ATOM 4710 C CA . ARG A 1 373 ? -8.872 -51.101 8.829 1.00 43.57 373 ARG A CA 1
ATOM 4711 C C . ARG A 1 373 ? -10.174 -50.537 9.359 1.00 43.29 373 ARG A C 1
ATOM 4712 O O . ARG A 1 373 ? -11.171 -50.539 8.650 1.00 41.88 373 ARG A O 1
ATOM 4733 N N . SER A 1 374 ? -10.175 -50.020 10.585 1.00 41.37 374 SER A N 1
ATOM 4734 C CA . SER A 1 374 ? -11.407 -49.474 11.141 1.00 37.48 374 SER A CA 1
ATOM 4735 C C . SER A 1 374 ? -11.655 -48.014 10.753 1.00 38.68 374 SER A C 1
ATOM 4736 O O . SER A 1 374 ? -12.778 -47.537 10.825 1.00 43.39 374 SER A O 1
ATOM 4744 N N . ALA A 1 375 ? -10.601 -47.297 10.387 1.00 38.35 375 ALA A N 1
ATOM 4745 C CA . ALA A 1 375 ? -10.673 -45.842 10.257 1.00 38.38 375 ALA A CA 1
ATOM 4746 C C . ALA A 1 375 ? -11.429 -45.404 9.006 1.00 40.44 375 ALA A C 1
ATOM 4747 O O . ALA A 1 375 ? -11.394 -46.082 7.975 1.00 43.96 375 ALA A O 1
ATOM 4754 N N . VAL A 1 376 ? -12.101 -44.257 9.120 1.00 40.10 376 VAL A N 1
ATOM 4755 C CA . VAL A 1 376 ? -12.908 -43.674 8.050 1.00 42.90 376 VAL A CA 1
ATOM 4756 C C . VAL A 1 376 ? -12.608 -42.180 7.959 1.00 41.37 376 VAL A C 1
ATOM 4757 O O . VAL A 1 376 ? -12.411 -41.516 8.985 1.00 39.46 376 VAL A O 1
ATOM 4770 N N . TYR A 1 377 ? -12.540 -41.671 6.730 1.00 41.07 377 TYR A N 1
ATOM 4771 C CA . TYR A 1 377 ? -12.471 -40.237 6.464 1.00 38.65 377 TYR A CA 1
ATOM 4772 C C . TYR A 1 377 ? -13.503 -39.511 7.313 1.00 31.29 377 TYR A C 1
ATOM 4773 O O . TYR A 1 377 ? -14.659 -39.888 7.304 1.00 34.38 377 TYR A O 1
ATOM 4791 N N . GLY A 1 378 ? -13.099 -38.449 7.999 1.00 35.79 378 GLY A N 1
ATOM 4792 C CA . GLY A 1 378 ? -14.048 -37.708 8.821 1.00 39.39 378 GLY A CA 1
ATOM 4793 C C . GLY A 1 378 ? -14.036 -38.097 10.301 1.00 37.53 378 GLY A C 1
ATOM 4794 O O . GLY A 1 378 ? -14.593 -37.375 11.125 1.00 40.18 378 GLY A O 1
ATOM 4798 N N . ASP A 1 379 ? -13.418 -39.222 10.645 1.00 38.85 379 ASP A N 1
ATOM 4799 C CA . ASP A 1 379 ? -13.305 -39.630 12.069 1.00 35.87 379 ASP A CA 1
ATOM 4800 C C . ASP A 1 379 ? -12.545 -38.610 12.927 1.00 38.42 379 ASP A C 1
ATOM 4801 O O . ASP A 1 379 ? -11.475 -38.150 12.513 1.00 39.97 379 ASP A O 1
ATOM 4810 N N . PRO A 1 380 ? -13.057 -38.289 14.152 1.00 37.07 380 PRO A N 1
ATOM 4811 C CA . PRO A 1 380 ? -12.311 -37.398 15.047 1.00 37.33 380 PRO A CA 1
ATOM 4812 C C . PRO A 1 380 ? -11.256 -38.125 15.897 1.00 38.95 380 PRO A C 1
ATOM 4813 O O . PRO A 1 380 ? -11.505 -39.211 16.422 1.00 41.56 380 PRO A O 1
ATOM 4824 N N . VAL A 1 381 ? -10.077 -37.525 15.988 1.00 37.46 381 VAL A N 1
ATOM 4825 C CA . VAL A 1 381 ? -8.998 -37.991 16.859 1.00 38.81 381 VAL A CA 1
ATOM 4826 C C . VAL A 1 381 ? -8.738 -36.895 17.878 1.00 39.07 381 VAL A C 1
ATOM 4827 O O . VAL A 1 381 ? -8.195 -35.840 17.544 1.00 37.58 381 VAL A O 1
ATOM 4840 N N . GLU A 1 382 ? -9.115 -37.149 19.130 1.00 45.16 382 GLU A N 1
ATOM 4841 C CA . GLU A 1 382 ? -9.045 -36.128 20.166 1.00 41.46 382 GLU A CA 1
ATOM 4842 C C . GLU A 1 382 ? -7.721 -36.204 20.904 1.00 48.62 382 GLU A C 1
ATOM 4843 O O . GLU A 1 382 ? -7.538 -37.036 21.806 1.00 48.80 382 GLU A O 1
ATOM 4855 N N . VAL A 1 383 ? -6.794 -35.338 20.508 1.00 48.02 383 VAL A N 1
ATOM 4856 C CA . VAL A 1 383 ? -5.496 -35.256 21.158 1.00 49.02 383 VAL A CA 1
ATOM 4857 C C . VAL A 1 383 ? -5.581 -34.277 22.343 1.00 54.79 383 VAL A C 1
ATOM 4858 O O . VAL A 1 383 ? -6.051 -33.141 22.212 1.00 50.61 383 VAL A O 1
ATOM 4871 N N . THR A 1 384 ? -5.149 -34.746 23.505 1.00 47.46 384 THR A N 1
ATOM 4872 C CA . THR A 1 384 ? -5.100 -33.910 24.701 1.00 46.64 384 THR A CA 1
ATOM 4873 C C . THR A 1 384 ? -3.729 -34.032 25.347 1.00 51.10 384 THR A C 1
ATOM 4874 O O . THR A 1 384 ? -2.989 -34.987 25.093 1.00 52.10 384 THR A O 1
ATOM 4885 N N . GLY A 1 385 ? -3.391 -33.043 26.167 1.00 51.77 385 GLY A N 1
ATOM 4886 C CA . GLY A 1 385 ? -2.152 -33.061 26.922 1.00 55.09 385 GLY A CA 1
ATOM 4887 C C . GLY A 1 385 ? -0.951 -32.540 26.163 1.00 60.40 385 GLY A C 1
ATOM 4888 O O . GLY A 1 385 ? 0.169 -32.672 26.635 1.00 61.54 385 GLY A O 1
ATOM 4892 N N . SER A 1 386 ? -1.170 -31.952 24.989 1.00 58.85 386 SER A N 1
ATOM 4893 C CA . SER A 1 386 ? -0.061 -31.414 24.203 1.00 58.73 386 SER A CA 1
ATOM 4894 C C . SER A 1 386 ? 0.065 -29.901 24.350 1.00 54.36 386 SER A C 1
ATOM 4895 O O . SER A 1 386 ? -0.928 -29.198 24.543 1.00 53.78 386 SER A O 1
ATOM 4903 N N . SER A 1 387 ? 1.296 -29.416 24.215 1.00 57.28 387 SER A N 1
ATOM 4904 C CA . SER A 1 387 ? 1.620 -28.005 24.407 1.00 68.66 387 SER A CA 1
ATOM 4905 C C . SER A 1 387 ? 1.192 -27.090 23.256 1.00 76.85 387 SER A C 1
ATOM 4906 O O . SER A 1 387 ? 0.882 -25.918 23.475 1.00 75.02 387 SER A O 1
ATOM 4914 N N . ILE A 1 388 ? 1.178 -27.627 22.038 1.00 87.21 388 ILE A N 1
ATOM 4915 C CA . ILE A 1 388 ? 0.917 -26.834 20.837 1.00 81.06 388 ILE A CA 1
ATOM 4916 C C . ILE A 1 388 ? -0.428 -27.200 20.200 1.00 68.11 388 ILE A C 1
ATOM 4917 O O . ILE A 1 388 ? -0.605 -28.307 19.701 1.00 57.19 388 ILE A O 1
ATOM 4933 N N . GLN A 1 389 ? -1.363 -26.257 20.207 1.00 63.24 389 GLN A N 1
ATOM 4934 C CA . GLN A 1 389 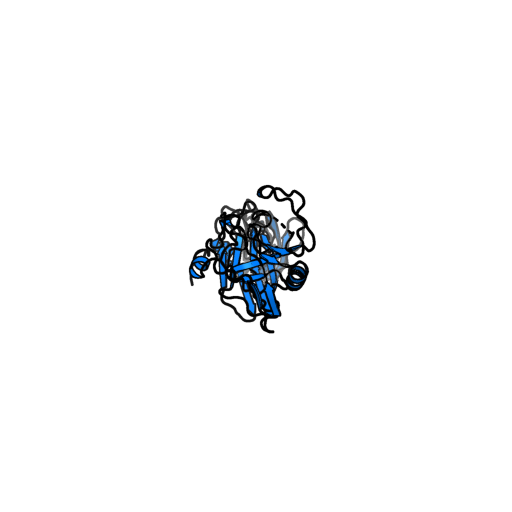? -2.703 -26.496 19.700 1.00 61.18 389 GLN A CA 1
ATOM 4935 C C . GLN A 1 389 ? -2.694 -26.550 18.172 1.00 60.28 389 GLN A C 1
ATOM 4936 O O . GLN A 1 389 ? -2.036 -25.744 17.523 1.00 59.10 389 GLN A O 1
ATOM 4950 N N . LEU A 1 390 ? -3.405 -27.525 17.622 1.00 61.60 390 LEU A N 1
ATOM 4951 C CA . LEU A 1 390 ? -3.626 -27.626 16.184 1.00 61.54 390 LEU A CA 1
ATOM 4952 C C . LEU A 1 390 ? -4.061 -26.276 15.629 1.00 61.96 390 LEU A C 1
ATOM 4953 O O . LEU A 1 390 ? -4.895 -25.598 16.224 1.00 65.04 390 LEU A O 1
ATOM 4969 N N . SER A 1 391 ? -3.508 -25.897 14.482 1.00 64.57 391 SER A N 1
ATOM 4970 C CA . SER A 1 391 ? -3.703 -24.554 13.950 1.00 65.98 391 SER A CA 1
ATOM 4971 C C . SER A 1 391 ? -3.818 -24.518 12.433 1.00 64.01 391 SER A C 1
ATOM 4972 O O . SER A 1 391 ? -3.542 -25.502 11.749 1.00 62.23 391 SER A O 1
ATOM 4980 N N . TYR A 1 392 ? -4.207 -23.360 11.913 1.00 59.66 392 TYR A N 1
ATOM 4981 C CA . TYR A 1 392 ? -4.183 -23.142 10.464 1.00 67.28 392 TYR A CA 1
ATOM 4982 C C . TYR A 1 392 ? -2.778 -23.420 9.942 1.00 64.32 392 TYR A C 1
ATOM 4983 O O . TYR A 1 392 ? -2.597 -23.899 8.836 1.00 65.26 392 TYR A O 1
ATOM 5001 N N . ALA A 1 393 ? -1.780 -23.136 10.772 1.00 70.75 393 ALA A N 1
ATOM 5002 C CA . ALA A 1 393 ? -0.390 -23.356 10.404 1.00 68.73 393 ALA A CA 1
ATOM 5003 C C . ALA A 1 393 ? -0.087 -24.828 10.130 1.00 60.90 393 ALA A C 1
ATOM 5004 O O . ALA A 1 393 ? 0.948 -25.148 9.545 1.00 67.52 393 ALA A O 1
ATOM 5011 N N . ASP A 1 394 ? -0.982 -25.718 10.559 1.00 54.03 394 ASP A N 1
ATOM 5012 C CA . ASP A 1 394 ? -0.802 -27.153 10.353 1.00 52.41 394 ASP A CA 1
ATOM 5013 C C . ASP A 1 394 ? -1.465 -27.641 9.075 1.00 54.03 394 ASP A C 1
ATOM 5014 O O . ASP A 1 394 ? -1.274 -28.790 8.677 1.00 53.09 394 ASP A O 1
ATOM 5023 N N . GLY A 1 395 ? -2.259 -26.777 8.454 1.00 59.67 395 GLY A N 1
ATOM 5024 C CA . GLY A 1 395 ? -3.020 -27.160 7.277 1.00 66.87 395 GLY A CA 1
ATOM 5025 C C . GLY A 1 395 ? -4.236 -27.975 7.670 1.00 63.25 395 GLY A C 1
ATOM 5026 O O . GLY A 1 395 ? -4.473 -28.210 8.849 1.00 60.82 395 GLY A O 1
ATOM 5030 N N . ASP A 1 396 ? -4.995 -28.425 6.678 1.00 58.26 396 ASP A N 1
ATOM 5031 C CA . ASP A 1 396 ? -6.260 -29.109 6.922 1.00 56.14 396 ASP A CA 1
ATOM 5032 C C . ASP A 1 396 ? -6.071 -30.479 7.566 1.00 47.34 396 ASP A C 1
ATOM 5033 O O . ASP A 1 396 ? -5.017 -31.091 7.416 1.00 49.23 396 ASP A O 1
ATOM 5042 N N . ILE A 1 397 ? -7.070 -30.969 8.300 1.00 46.56 397 ILE A N 1
ATOM 5043 C CA . ILE A 1 397 ? -8.246 -30.203 8.721 1.00 46.10 397 ILE A CA 1
ATOM 5044 C C . ILE A 1 397 ? -8.014 -29.639 10.142 1.00 51.28 397 ILE A C 1
ATOM 5045 O O . ILE A 1 397 ? -7.728 -30.408 11.064 1.00 53.36 397 ILE A O 1
ATOM 5061 N N . TRP A 1 398 ? -8.142 -28.318 10.316 1.00 45.56 398 TRP A N 1
ATOM 5062 C CA . TRP A 1 398 ? -8.029 -27.701 11.646 1.00 50.04 398 TRP A CA 1
ATOM 5063 C C . TRP A 1 398 ? -9.351 -27.080 12.129 1.00 56.45 398 TRP A C 1
ATOM 5064 O O . TRP A 1 398 ? -9.396 -26.408 13.167 1.00 48.58 398 TRP A O 1
ATOM 5085 N N . ASP A 1 399 ? -10.422 -27.324 11.380 1.00 51.20 399 ASP A N 1
ATOM 5086 C CA . ASP A 1 399 ? -11.755 -26.827 11.719 1.00 47.65 399 ASP A CA 1
ATOM 5087 C C . ASP A 1 399 ? -12.218 -27.059 13.167 1.00 49.89 399 ASP A C 1
ATOM 5088 O O . ASP A 1 399 ? -12.940 -26.226 13.727 1.00 50.06 399 ASP A O 1
ATOM 5097 N N . TRP A 1 400 ? -11.849 -28.193 13.753 1.00 49.11 400 TRP A N 1
ATOM 5098 C CA . TRP A 1 400 ? -12.371 -28.544 15.079 1.00 47.41 400 TRP A CA 1
ATOM 5099 C C . TRP A 1 400 ? -11.425 -28.074 16.169 1.00 57.17 400 TRP A C 1
ATOM 5100 O O . TRP A 1 400 ? -11.648 -28.334 17.356 1.00 56.28 400 TRP A O 1
ATOM 5121 N N . ALA A 1 401 ? -10.376 -27.367 15.760 1.00 51.58 401 ALA A N 1
ATOM 5122 C CA . ALA A 1 401 ? -9.398 -26.831 16.693 1.00 59.80 401 ALA A CA 1
ATOM 5123 C C . ALA A 1 401 ? -9.703 -25.379 17.041 1.00 65.55 401 ALA A C 1
ATOM 5124 O O . ALA A 1 401 ? -8.880 -24.705 17.647 1.00 72.18 401 ALA A O 1
ATOM 5131 N N . VAL A 1 402 ? -10.877 -24.896 16.640 1.00 65.60 402 VAL A N 1
ATOM 5132 C CA . VAL A 1 402 ? -11.310 -23.549 16.999 1.00 71.08 402 VAL A CA 1
ATOM 5133 C C . VAL A 1 402 ? -12.704 -23.592 17.612 1.00 71.95 402 VAL A C 1
ATOM 5134 O O . VAL A 1 402 ? -13.529 -24.443 17.256 1.00 67.31 402 VAL A O 1
ATOM 5147 N N . ASP A 1 403 ? -12.948 -22.676 18.545 1.00 73.97 403 ASP A N 1
ATOM 5148 C CA . ASP A 1 403 ? -14.220 -22.605 19.255 1.00 76.76 403 ASP A CA 1
ATOM 5149 C C . ASP A 1 403 ? -15.345 -22.179 18.322 1.00 72.78 403 ASP A C 1
ATOM 5150 O O . ASP A 1 403 ? -15.107 -21.606 17.260 1.00 70.51 403 ASP A O 1
ATOM 5159 N N . TRP A 1 404 ? -16.575 -22.453 18.743 1.00 67.66 404 TRP A N 1
ATOM 5160 C CA . TRP A 1 404 ? -17.740 -22.232 17.910 1.00 69.27 404 TRP A CA 1
ATOM 5161 C C . TRP A 1 404 ? -17.942 -20.765 17.562 1.00 78.52 404 TRP A C 1
ATOM 5162 O O . TRP A 1 404 ? -18.307 -20.434 16.430 1.00 78.96 404 TRP A O 1
ATOM 5183 N N . ASP A 1 405 ? -17.714 -19.891 18.537 1.00 74.09 405 ASP A N 1
ATOM 5184 C CA . ASP A 1 405 ? -17.875 -18.454 18.335 1.00 81.25 405 ASP A CA 1
ATOM 5185 C C . ASP A 1 405 ? -16.874 -17.936 17.306 1.00 78.02 405 ASP A C 1
ATOM 5186 O O . ASP A 1 405 ? -17.164 -16.993 16.565 1.00 77.81 405 ASP A O 1
ATOM 5195 N N . THR A 1 406 ? -15.694 -18.549 17.269 1.00 69.93 406 THR A N 1
ATOM 5196 C CA . THR A 1 406 ? -14.700 -18.218 16.254 1.00 72.19 406 THR A CA 1
ATOM 5197 C C . THR A 1 406 ? -15.176 -18.709 14.890 1.00 74.61 406 THR A C 1
ATOM 5198 O O . THR A 1 406 ? -15.042 -18.010 13.889 1.00 75.93 406 THR A O 1
ATOM 5209 N N . TRP A 1 407 ? -15.734 -19.914 14.860 1.00 73.29 407 TRP A N 1
ATOM 5210 C CA . TRP A 1 407 ? -16.227 -20.493 13.615 1.00 73.81 407 TRP A CA 1
ATOM 5211 C C . TRP A 1 407 ? -17.334 -19.626 13.021 1.00 77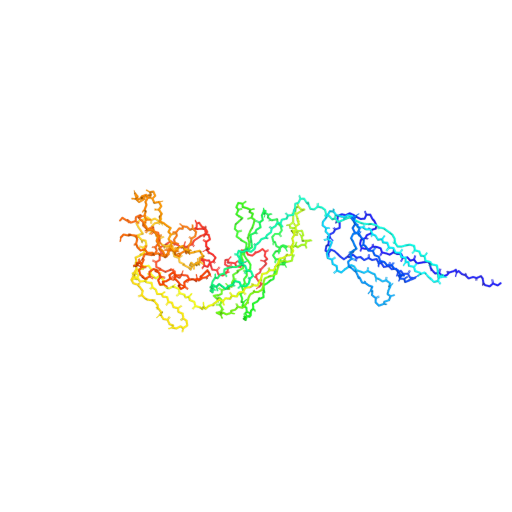.50 407 TRP A C 1
ATOM 5212 O O . TRP A 1 407 ? -17.324 -19.316 11.830 1.00 76.16 407 TRP A O 1
ATOM 5233 N N . VAL A 1 408 ? -18.284 -19.236 13.865 1.00 82.57 408 VAL A N 1
ATOM 5234 C CA . VAL A 1 408 ? -19.359 -18.339 13.464 1.00 84.68 408 VAL A CA 1
ATOM 5235 C C . VAL A 1 408 ? -18.778 -17.027 12.936 1.00 95.93 408 VAL A C 1
ATOM 5236 O O . VAL A 1 408 ? -19.289 -16.464 11.970 1.00 98.38 408 VAL A O 1
ATOM 5249 N N . SER A 1 409 ? -17.701 -16.551 13.560 1.00 98.74 409 SER A N 1
ATOM 5250 C CA . SER A 1 409 ? -17.101 -15.276 13.169 1.00 94.78 409 SER A CA 1
ATOM 5251 C C . SER A 1 409 ? -16.510 -15.350 11.758 1.00 92.95 409 SER A C 1
ATOM 5252 O O . SER A 1 409 ? -16.332 -14.327 11.095 1.00 98.73 409 SER A O 1
ATOM 5260 N N . MET A 1 410 ? -16.223 -16.562 11.295 1.00 80.93 410 MET A N 1
ATOM 5261 C CA . MET A 1 410 ? -15.601 -16.746 9.991 1.00 76.56 410 MET A CA 1
ATOM 5262 C C . MET A 1 410 ? -16.631 -16.793 8.861 1.00 75.90 410 MET A C 1
ATOM 5263 O O . MET A 1 410 ? -16.262 -16.852 7.692 1.00 68.16 410 MET A O 1
ATOM 5277 N N . SER A 1 411 ? -17.915 -16.759 9.214 1.00 80.12 411 SER A N 1
ATOM 5278 C CA . SER A 1 411 ? -18.998 -16.671 8.229 1.00 76.48 411 SER A CA 1
ATOM 5279 C C . SER A 1 411 ? -19.023 -15.300 7.554 1.00 79.46 411 SER A C 1
ATOM 5280 O O . SER A 1 411 ? -18.713 -14.293 8.180 1.00 82.06 411 SER A O 1
ATOM 5288 N N . ALA A 1 412 ? -19.389 -15.259 6.276 1.00 77.06 412 ALA A N 1
ATOM 5289 C CA . ALA A 1 412 ? -19.523 -13.982 5.575 1.00 80.52 412 ALA A CA 1
ATOM 5290 C C . ALA A 1 412 ? -20.834 -13.284 5.942 1.00 82.12 412 ALA A C 1
ATOM 5291 O O . ALA A 1 412 ? -21.081 -12.156 5.522 1.00 84.00 412 ALA A O 1
ATOM 5298 N N . LEU A 1 413 ? -21.668 -13.969 6.720 1.00 87.72 413 LEU A N 1
ATOM 5299 C CA . LEU A 1 413 ? -22.959 -13.445 7.156 1.00 91.52 413 LEU A CA 1
ATOM 5300 C C . LEU A 1 413 ? -22.955 -13.228 8.690 1.00 101.62 413 LEU A C 1
ATOM 5301 O O . LEU A 1 413 ? -21.989 -13.598 9.356 1.00 106.72 413 LEU A O 1
ATOM 5317 N N . PRO A 1 414 ? -24.021 -12.608 9.245 1.00 110.32 414 PRO A N 1
ATOM 5318 C CA . PRO A 1 414 ? -24.183 -12.286 10.676 1.00 113.47 414 PRO A CA 1
ATOM 5319 C C . PRO A 1 414 ? -24.302 -13.520 11.613 1.00 168.34 414 PRO A C 1
ATOM 5320 O O . PRO A 1 414 ? -23.828 -14.585 11.223 1.00 172.70 414 PRO A O 1
ATOM 5331 N N . PRO A 1 415 ? -24.905 -13.387 12.823 1.00 152.99 415 PRO A N 1
ATOM 5332 C CA . PRO A 1 415 ? -24.689 -14.504 13.761 1.00 152.24 415 PRO A CA 1
ATOM 5333 C C . PRO A 1 415 ? -25.366 -15.851 13.416 1.00 113.57 415 PRO A C 1
ATOM 5334 O O . PRO A 1 415 ? -24.624 -16.754 13.031 1.00 102.88 415 PRO A O 1
ATOM 5345 N N . PRO A 1 416 ? -26.701 -16.015 13.536 1.00 119.42 416 PRO A N 1
ATOM 5346 C CA . PRO A 1 416 ? -27.883 -15.203 13.852 1.00 129.62 416 PRO A CA 1
ATOM 5347 C C . PRO A 1 416 ? -28.191 -15.102 15.346 1.00 140.56 416 PRO A C 1
ATOM 5348 O O . PRO A 1 416 ? -28.009 -16.083 16.067 1.00 145.40 416 PRO A O 1
#

Solvent-accessible surface area: 17017 Å² total; per-residue (Å²): 202,102,163,188,206,102,73,80,74,28,141,50,51,34,127,26,61,78,68,28,69,106,14,48,1,93,34,114,5,16,0,56,3,20,48,14,112,0,86,128,8,20,0,34,28,96,96,49,131,93,8,51,26,51,68,47,217,65,91,34,54,15,52,17,87,64,81,7,28,37,101,30,49,9,56,10,52,12,25,0,11,8,105,100,58,131,53,47,96,1,69,18,102,0,40,2,17,57,24,124,102,62,3,70,29,32,41,64,10,63,101,46,57,68,0,0,0,0,0,0,0,22,0,44,1,74,6,87,14,76,58,49,26,13,0,10,154,15,12,80,37,86,14,97,60,116,42,104,26,17,20,0,21,3,62,65,80,114,130,1,0,4,0,0,14,10,0,113,139,39,1,56,48,47,0,47,0,52,0,55,1,131,3,39,4,36,66,0,22,123,34,5,28,0,27,105,60,23,74,6,77,0,42,3,15,86,101,4,11,1,104,1,60,34,84,43,130,97,5,49,2,38,23,128,86,32,82,72,12,62,16,77,16,44,16,9,112,56,84,91,61,114,0,12,2,39,32,9,46,0,0,1,22,85,81,64,54,84,82,113,82,78,6,126,53,16,66,114,93,129,15,78,13,55,49,2,0,38,0,2,84,58,32,7,22,2,4,0,52,28,143,92,25,21,10,16,40,4,9,0,7,2,56,58,142,28,1,53,89,4,27,158,29,4,42,45,0,0,0,0,47,2,67,56,19,101,59,87,4,47,114,95,10,25,30,4,14,0,21,14,39,88,37,113,49,0,41,84,40,24,39,52,107,94,169

Sequence (355 aa):
LAEKRPPPAPRLTFRPADSAADVVPIAPISVEVGDGWFQRVALTNSAGKVVAGAYSRDRTIYTITEPLGYDTTYTWSGSAVGHDGKAVPVAGKFTTVAPVKTINAGFQLADGQTVGIAAPVIIQFDSPISDKAAVERALTVTTDPPVEGGWAWLPDEAQGARVHWRPREYYPAGTTVDVDAKLYGLPFGDGAYGAQDMSLHFQIGRRQVVKKAEVSSHRIQVVTDAGVIMDFPCSYGEADLARNVTRNGIHVVTEKYSDFYMSSNPAAGYSHIHEEERWAVRISNNGEFIHANPMNSNVTNGCINLSTENAEQYYRSAVYGDPVEVTGSSIQLSYADGDIWDWAVDWDTWVSMSALPPP

Organism: Mycobacterium tuberculosis (strain ATCC 25177 / H37Ra) (NCBI:txid419947)

Secondary structure (DSSP, 8-state):
----PPPPPPEEEEESPTTEEEE-TTS--EEEEESEEEEEEEEEETT-PEEPEEE-TTSSEEEE-S---SS-EEEEEEEEEETTS-EEE--EEEEE---SEEEPEEESSPTT-EE-TT--EEEEESS--S-HHHHHTTEEEEEES---EEEEEEPP-SS--EEEEEESSPPPTT-EEEEEE--BT-EEETTEEE---EEEEEEE---EEEEEEGGGTEEEEEETTEEEEEEE-B----SSGGGSPPBEEEE---EEEE--B--TTTS-SSB--EEEEE--TTS-EEEE----TTSSSS-EEE-HHHHHHHHHH--TT-EEEEES-SSB--GGG-S--GGGS-HHHHHHTSSS---

Foldseek 3Di:
DDPDDDDDDKDKDWVVDFAAEQAQQPDKGKMFIDQWAFPDKWKAWPVGDTFAWDADPRNRMITGDDGDDAFIKMWMWGWIAHPVSDIDTDIGIYTHHHFPEAKEWDWPDAAAAAFAQWDKTKIAIQAEFDPLVQQQVQKDKDKVVDFAWDKFWDPADPRYTMIIITTQDGHDAWMKMKMKGQFASGDRDPRYGHPGIDMHIYTYHFHWEWEAEQVPQWIFIQGPVGTPDIFRKHFQPPPDPQSFQAAFKFWWADWAAWDFAQFDVQPDGTQTWGLWTDRFQLPETATADRPGRRSHGRYIYGHRVSSNVVSVVDGGSHIYHYDDTDHHDDVVGPPPCVRSDHPVVRQVRRPDDRD

InterPro domains:
  IPR005490 L,D-transpeptidase catalytic domain [PF03734] (263-383)
  IPR005490 L,D-transpeptidase catalytic domain [PS52029] (263-384)
  IPR005490 L,D-transpeptidase catalytic domain [cd16913] (264-384)
  IPR038063 L,D-transpeptidase catalytic domain-like [G3DSA:2.40.440.10] (264-400)
  IPR038063 L,D-transpeptidase catalytic domain-like [SSF141523] (262-383)
  IPR041280 Bacterial Ig domain, transpeptidase-associated [PF17964] (76-241)
  IPR050979 Bacterial L,D-transpeptidase [PTHR30582] (31-388)

CATH classification: 2.60.40.3710 (+1 more: 2.40.440.10)

Nearest PDB structures (foldseek):
  4z7a-assembly1_A  TM=1.003E+00  e=1.365E-73  Mycobacterium tuberculosis H37Ra
  4zfq-assembly1_A  TM=9.867E-01  e=3.577E-64  Mycobacterium tuberculosis CDC1551
  5uwv-assembly1_B  TM=8.860E-01  e=9.693E-32  Mycobacteroides abscessus ATCC 19977
  5uwv-assembly3_D  TM=8.790E-01  e=9.202E-32  Mycobacteroides abscessus ATCC 19977
  8j65-assembly2_B  TM=8.841E-01  e=7.185E-22  Mycobacterium tuberculosis

B-factor: mean 76.98, std 33.58, range [20.64, 345.84]